Protein AF-A0A2G6J3K4-F1 (afdb_monomer_lite)

Foldseek 3Di:
DDDDDDDDDDDDDDDDDDDDDDDDDDPPPPCPPADADDQLQFDPDPVPRDDDDDDLLFKAKEFEDDFWKWWFDAAAPDDLVRQLQFTKIWTFAGRIGIGTPDFDKYFYADRTAWIFGDDVRWIKGFDDGGWIWGWDADPFGIKIWTKTWIDTDPFTKIKIKIKDKGADSVPRDNYDYQPDQADPGIDIWMKMWMWGDDDPPTDIIMTTIPDFDFFPKWKWKAFPLGKIKIWGKGFGRDPVSCVVRNHLGRIFGQWMWTDDPNDIDIDRDRSQWGWHAHNVRQKIWIKGADVVADVQFRIKIWICDRPPPPAATKIFGAGPVGDGPDMGGMDMDMD

pLDDT: mean 81.8, std 19.57, range [26.28, 98.62]

Structure (mmCIF, N/CA/C/O backbone):
data_AF-A0A2G6J3K4-F1
#
_entry.id   AF-A0A2G6J3K4-F1
#
loop_
_atom_site.group_PDB
_atom_site.id
_atom_site.type_symbol
_atom_site.label_atom_id
_atom_site.label_alt_id
_atom_site.label_comp_id
_atom_site.label_asym_id
_atom_site.label_entity_id
_atom_site.label_seq_id
_atom_site.pdbx_PDB_ins_code
_atom_site.Cartn_x
_atom_site.Cartn_y
_atom_site.Cartn_z
_atom_site.occupancy
_atom_site.B_iso_or_equiv
_atom_site.auth_seq_id
_atom_site.auth_comp_id
_atom_site.auth_asym_id
_atom_site.auth_atom_id
_atom_site.pdbx_PDB_model_num
ATOM 1 N N . MET A 1 1 ? -57.689 29.516 11.265 1.00 39.12 1 MET A N 1
ATOM 2 C CA . MET A 1 1 ? -56.420 30.002 10.674 1.00 39.12 1 MET A CA 1
ATOM 3 C C . MET A 1 1 ? -55.619 28.756 10.302 1.00 39.12 1 MET A C 1
ATOM 5 O O . MET A 1 1 ? -55.235 28.056 11.220 1.00 39.12 1 MET A O 1
ATOM 9 N N . LYS A 1 2 ? -55.629 28.247 9.054 1.00 34.38 2 LYS A N 1
ATOM 10 C CA . LYS A 1 2 ? -54.915 28.751 7.847 1.00 34.38 2 LYS A CA 1
ATOM 11 C C . LYS A 1 2 ? -53.474 29.113 8.232 1.00 34.38 2 LYS A C 1
ATOM 13 O O . LYS A 1 2 ? -53.322 30.078 8.965 1.00 34.38 2 LYS A O 1
ATOM 18 N N . MET A 1 3 ? -52.432 28.345 7.918 1.00 29.77 3 MET A N 1
ATOM 19 C CA . MET A 1 3 ? -51.751 28.071 6.630 1.00 29.77 3 MET A CA 1
ATOM 20 C C . MET A 1 3 ? -50.509 27.204 7.005 1.00 29.77 3 MET A C 1
ATOM 22 O O . MET A 1 3 ? -50.071 27.318 8.141 1.00 29.77 3 MET A O 1
ATOM 26 N N . LEU A 1 4 ? -49.831 26.370 6.213 1.00 31.38 4 LEU A N 1
ATOM 27 C CA . LEU A 1 4 ? -49.772 26.104 4.780 1.00 31.38 4 LEU A CA 1
ATOM 28 C C . LEU A 1 4 ? -49.086 24.725 4.610 1.00 31.38 4 LEU A C 1
ATOM 30 O O . LEU A 1 4 ? -48.049 24.472 5.221 1.00 31.38 4 LEU A O 1
ATOM 34 N N . GLU A 1 5 ? -49.647 23.867 3.762 1.00 38.31 5 GLU A N 1
ATOM 35 C CA . GLU A 1 5 ? -48.961 22.745 3.112 1.00 38.31 5 GLU A CA 1
ATOM 36 C C . GLU A 1 5 ? -47.989 23.252 2.023 1.00 38.31 5 GLU A C 1
ATOM 38 O O . GLU A 1 5 ? -48.024 24.424 1.639 1.00 38.31 5 GLU A O 1
ATOM 43 N N . THR A 1 6 ? -47.265 22.307 1.405 1.00 33.72 6 THR A N 1
ATOM 44 C CA . THR A 1 6 ? -46.716 22.325 0.025 1.00 33.72 6 THR A CA 1
ATOM 45 C C . THR A 1 6 ? -45.220 22.625 -0.125 1.00 33.72 6 THR A C 1
ATOM 47 O O . THR A 1 6 ? -44.842 23.775 -0.304 1.00 33.72 6 THR A O 1
ATOM 50 N N . ARG A 1 7 ? -44.384 21.571 -0.206 1.00 32.44 7 ARG A N 1
ATOM 51 C CA . ARG A 1 7 ? -43.225 21.479 -1.132 1.00 32.44 7 ARG A CA 1
ATOM 52 C C . ARG A 1 7 ? -42.926 20.013 -1.503 1.00 32.44 7 ARG A C 1
ATOM 54 O O . ARG A 1 7 ? -42.053 19.367 -0.935 1.00 32.44 7 ARG A O 1
ATOM 61 N N . ARG A 1 8 ? -43.674 19.502 -2.484 1.00 33.75 8 ARG A N 1
ATOM 62 C CA . ARG A 1 8 ? -43.286 18.444 -3.436 1.00 33.75 8 ARG A CA 1
ATOM 63 C C . ARG A 1 8 ? -43.567 19.008 -4.841 1.00 33.75 8 ARG A C 1
ATOM 65 O O . ARG A 1 8 ? -44.533 19.751 -4.980 1.00 33.75 8 ARG A O 1
ATOM 72 N N . LEU A 1 9 ? -42.777 18.582 -5.832 1.00 29.83 9 LEU A N 1
ATOM 73 C CA . LEU A 1 9 ? -42.799 18.893 -7.280 1.00 29.83 9 LEU A CA 1
ATOM 74 C C . LEU A 1 9 ? -41.964 20.084 -7.791 1.00 29.83 9 LEU A C 1
ATOM 76 O O . LEU A 1 9 ? -41.870 21.118 -7.141 1.00 29.83 9 LEU A O 1
ATOM 80 N N . LEU A 1 10 ? -41.468 19.879 -9.028 1.00 28.19 10 LEU A N 1
ATOM 81 C CA . LEU A 1 10 ? -40.497 20.607 -9.874 1.00 28.19 10 LEU A CA 1
ATOM 82 C C . LEU A 1 10 ? -39.066 20.063 -9.680 1.00 28.19 10 LEU A C 1
ATOM 84 O O . LEU A 1 10 ? -38.463 20.285 -8.644 1.00 28.19 10 LEU A O 1
ATOM 88 N N . LEU A 1 11 ? -38.473 19.284 -10.592 1.00 26.28 11 LEU A N 1
ATOM 89 C CA . LEU A 1 11 ? -38.425 19.478 -12.041 1.00 26.28 11 LEU A CA 1
ATOM 90 C C . LEU A 1 11 ? -38.185 18.134 -12.766 1.00 26.28 11 LEU A C 1
ATOM 92 O O . LEU A 1 11 ? -37.180 17.463 -12.549 1.00 26.28 11 LEU A O 1
ATOM 96 N N . SER A 1 12 ? -39.091 17.767 -13.666 1.00 29.08 12 SER A N 1
ATOM 97 C CA . SER A 1 12 ? -38.837 16.830 -14.762 1.00 29.08 12 SER A CA 1
ATOM 98 C C . SER A 1 12 ? -39.360 17.506 -16.019 1.00 29.08 12 SER A C 1
ATOM 100 O O . SER A 1 12 ? -40.574 17.577 -16.170 1.00 29.08 12 SER A O 1
ATOM 102 N N . LEU A 1 13 ? -38.482 18.047 -16.871 1.00 28.09 13 LEU A N 1
ATOM 103 C CA . LEU A 1 13 ? -38.708 18.170 -18.317 1.00 28.09 13 LEU A CA 1
ATOM 104 C C . LEU A 1 13 ? -37.463 18.721 -19.037 1.00 28.09 13 LEU A C 1
ATOM 106 O O . LEU A 1 13 ? -36.806 19.621 -18.528 1.00 28.09 13 LEU A O 1
ATOM 110 N N . LEU A 1 14 ? -37.253 18.215 -20.256 1.00 28.25 14 LEU A N 1
ATOM 111 C CA . LEU A 1 14 ? -36.234 18.533 -21.270 1.00 28.25 14 LEU A CA 1
ATOM 112 C C . LEU A 1 14 ? -34.854 17.870 -21.136 1.00 28.25 14 LEU A C 1
ATOM 114 O O . LEU A 1 14 ? -33.862 18.525 -20.846 1.00 28.25 14 LEU A O 1
ATOM 118 N N . VAL A 1 15 ? -34.777 16.599 -21.546 1.00 29.86 15 VAL A N 1
ATOM 119 C CA . VAL A 1 15 ? -33.677 16.130 -22.409 1.00 29.86 15 VAL A CA 1
ATOM 120 C C . VAL A 1 15 ? -34.284 15.240 -23.497 1.00 29.86 15 VAL A C 1
ATOM 122 O O . VAL A 1 15 ? -34.592 14.075 -23.268 1.00 29.86 15 VAL A O 1
ATOM 125 N N . ALA A 1 16 ? -34.510 15.817 -24.675 1.00 32.38 16 ALA A N 1
ATOM 126 C CA . ALA A 1 16 ? -34.801 15.095 -25.906 1.00 32.38 16 ALA A CA 1
ATOM 127 C C . ALA A 1 16 ? -34.205 15.889 -27.080 1.00 32.38 16 ALA A C 1
ATOM 129 O O . ALA A 1 16 ? -34.505 17.072 -27.217 1.00 32.38 16 ALA A O 1
ATOM 130 N N . LEU A 1 17 ? -33.409 15.190 -27.903 1.00 28.23 17 LEU A N 1
ATOM 131 C CA . LEU A 1 17 ? -32.681 15.631 -29.106 1.00 28.23 17 LEU A CA 1
ATOM 132 C C . LEU A 1 17 ? -31.520 16.605 -28.819 1.00 28.23 17 LEU A C 1
ATOM 134 O O . LEU A 1 17 ? -31.725 17.699 -28.322 1.00 28.23 17 LEU A O 1
ATOM 138 N N . THR A 1 18 ? -30.262 16.259 -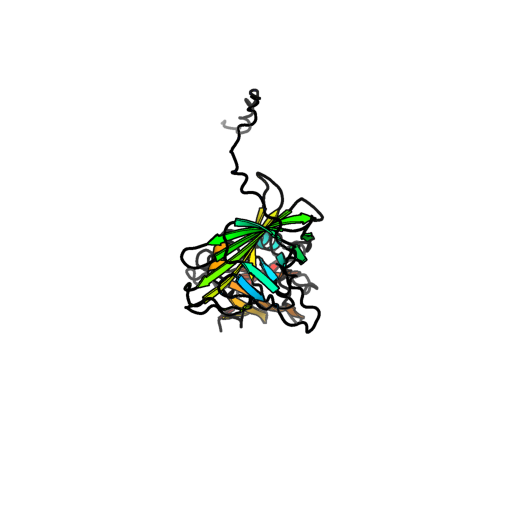29.092 1.00 30.62 18 THR A N 1
ATOM 139 C CA . THR A 1 18 ? -29.743 15.851 -30.407 1.00 30.62 18 THR A CA 1
ATOM 140 C C . THR A 1 18 ? -28.644 14.784 -30.320 1.00 30.62 18 THR A C 1
ATOM 142 O O . THR A 1 18 ? -27.560 15.035 -29.801 1.00 30.62 18 THR A O 1
ATOM 145 N N . LEU A 1 19 ? -28.904 13.620 -30.922 1.00 34.38 19 LEU A N 1
ATOM 146 C CA . LEU A 1 19 ? -27.874 12.740 -31.475 1.00 34.38 19 LEU A CA 1
ATOM 147 C C . LEU A 1 19 ? -27.333 13.413 -32.743 1.00 34.38 19 LEU A C 1
ATOM 149 O O . LEU A 1 19 ? -27.991 13.392 -33.782 1.00 34.38 19 LEU A O 1
ATOM 153 N N . VAL A 1 20 ? -26.159 14.032 -32.641 1.00 33.16 20 VAL A N 1
ATOM 154 C CA . VAL A 1 20 ? -25.307 14.343 -33.792 1.00 33.16 20 VAL A CA 1
ATOM 155 C C . VAL A 1 20 ? -24.083 13.455 -33.666 1.00 33.16 20 VAL A C 1
ATOM 157 O O . VAL A 1 20 ? -23.327 13.539 -32.702 1.00 33.16 20 VAL A O 1
ATOM 160 N N . ALA A 1 21 ? -23.952 12.562 -34.638 1.00 37.72 21 ALA A N 1
ATOM 161 C CA . ALA A 1 21 ? -22.726 11.857 -34.927 1.00 37.72 21 ALA A CA 1
ATOM 162 C C . ALA A 1 21 ? -21.645 12.872 -35.335 1.00 37.72 21 ALA A C 1
ATOM 164 O O . ALA A 1 21 ? -21.805 13.564 -36.336 1.00 37.72 21 ALA A O 1
ATOM 165 N N . CYS A 1 22 ? -20.560 12.919 -34.570 1.00 31.20 22 CYS A N 1
ATOM 166 C CA . CYS A 1 22 ? -19.225 13.285 -35.042 1.00 31.20 22 CYS A CA 1
ATOM 167 C C . CYS A 1 22 ? -18.384 12.041 -34.728 1.00 31.20 22 CYS A C 1
ATOM 169 O O . CYS A 1 22 ? -18.149 11.744 -33.561 1.00 31.20 22 CYS A O 1
ATOM 171 N N . SER A 1 23 ? -18.288 11.077 -35.644 1.00 31.66 23 SER A N 1
ATOM 172 C CA . SER A 1 23 ? -17.319 11.035 -36.746 1.00 31.66 23 SER A CA 1
ATOM 173 C C . SER A 1 23 ? -15.898 11.310 -36.271 1.00 31.66 23 SER A C 1
ATOM 175 O O . SER A 1 23 ? -15.571 12.414 -35.842 1.00 31.66 23 SER A O 1
ATOM 177 N N . ASP A 1 24 ? -15.106 10.253 -36.380 1.00 41.38 24 ASP A N 1
ATOM 178 C CA . ASP A 1 24 ? -13.658 10.197 -36.316 1.00 41.38 24 ASP A CA 1
ATOM 179 C C . ASP A 1 24 ? -12.986 11.450 -36.884 1.00 41.38 24 ASP A C 1
ATOM 181 O O . ASP A 1 24 ? -13.084 11.719 -38.077 1.00 41.38 24 ASP A O 1
ATOM 185 N N . ASP A 1 25 ? -12.243 12.159 -36.039 1.00 33.06 25 ASP A N 1
ATOM 186 C CA . ASP A 1 25 ? -11.178 13.048 -36.485 1.00 33.06 25 ASP A CA 1
ATOM 187 C C . ASP A 1 25 ? -9.931 12.790 -35.637 1.00 33.06 25 ASP A C 1
ATOM 189 O O . ASP A 1 25 ? -9.714 13.353 -34.565 1.00 33.06 25 ASP A O 1
ATOM 193 N N . ASN A 1 26 ? -9.144 11.836 -36.139 1.00 38.62 26 ASN A N 1
ATOM 194 C CA . ASN A 1 26 ? -7.692 11.902 -36.279 1.00 38.62 26 ASN A CA 1
ATOM 195 C C . ASN A 1 26 ? -6.970 12.899 -35.356 1.00 38.62 26 ASN A C 1
ATOM 197 O O . ASN A 1 26 ? -6.458 13.929 -35.798 1.00 38.62 26 ASN A O 1
ATOM 201 N N . ALA A 1 27 ? -6.763 12.503 -34.102 1.00 35.03 27 ALA A N 1
ATOM 202 C CA . ALA A 1 27 ? -5.468 12.773 -33.502 1.00 35.03 27 ALA A CA 1
ATOM 203 C C . ALA A 1 27 ? -4.473 11.860 -34.225 1.00 35.03 27 ALA A C 1
ATOM 205 O O . ALA A 1 27 ? -4.460 10.649 -34.005 1.00 35.03 27 ALA A O 1
ATOM 206 N N . ALA A 1 28 ? -3.691 12.434 -35.139 1.00 33.81 28 ALA A N 1
ATOM 207 C CA . ALA A 1 28 ? -2.507 11.792 -35.682 1.00 33.81 28 ALA A CA 1
ATOM 208 C C . ALA A 1 28 ? -1.553 11.511 -34.513 1.00 33.81 28 ALA A C 1
ATOM 210 O O . ALA A 1 28 ? -0.702 12.324 -34.158 1.00 33.81 28 ALA A O 1
ATOM 211 N N . VAL A 1 29 ? -1.741 10.358 -33.875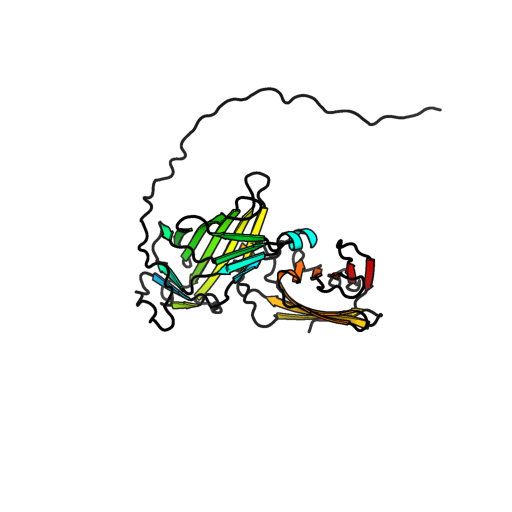 1.00 36.97 29 VAL A N 1
ATOM 212 C CA . VAL A 1 29 ? -0.709 9.722 -33.076 1.00 36.97 29 VAL A CA 1
ATOM 213 C C . VAL A 1 29 ? 0.401 9.459 -34.075 1.00 36.97 29 VAL A C 1
ATOM 215 O O . VAL A 1 29 ? 0.226 8.683 -35.013 1.00 36.97 29 VAL A O 1
ATOM 218 N N . HIS A 1 30 ? 1.504 10.189 -33.937 1.00 34.12 30 HIS A N 1
ATOM 219 C CA . HIS A 1 30 ? 2.730 9.835 -34.623 1.00 34.12 30 HIS A CA 1
ATOM 220 C C . HIS A 1 30 ? 2.976 8.356 -34.336 1.00 34.12 30 HIS A C 1
ATOM 222 O O . HIS A 1 30 ? 3.192 7.978 -33.186 1.00 34.12 30 HIS A O 1
ATOM 228 N N . ASP A 1 31 ? 2.872 7.537 -35.382 1.00 41.78 31 ASP A N 1
ATOM 229 C CA . ASP A 1 31 ? 3.212 6.121 -35.381 1.00 41.78 31 ASP A CA 1
ATOM 230 C C . ASP A 1 31 ? 4.735 6.028 -35.222 1.00 41.78 31 ASP A C 1
ATOM 232 O O . ASP A 1 31 ? 5.496 5.803 -36.164 1.00 41.78 31 ASP A O 1
ATOM 236 N N . ALA A 1 32 ? 5.208 6.365 -34.022 1.00 48.28 32 ALA A N 1
ATOM 237 C CA . ALA A 1 32 ? 6.547 6.066 -33.577 1.00 48.28 32 ALA A CA 1
ATOM 238 C C . ALA A 1 32 ? 6.589 4.543 -33.507 1.00 48.28 32 ALA A C 1
ATOM 240 O O . ALA A 1 32 ? 6.097 3.952 -32.545 1.00 48.28 32 ALA A O 1
ATOM 241 N N . GLY A 1 33 ? 7.062 3.932 -34.598 1.00 47.22 33 GLY A N 1
ATOM 242 C CA . GLY A 1 33 ? 7.044 2.492 -34.796 1.00 47.22 33 GLY A CA 1
ATOM 243 C C . GLY A 1 33 ? 7.476 1.775 -33.526 1.00 47.22 33 GLY A C 1
ATOM 244 O O . GLY A 1 33 ? 8.589 1.972 -33.040 1.00 47.22 33 GLY A O 1
ATOM 245 N N . VAL A 1 34 ? 6.567 0.979 -32.966 1.00 55.97 34 VAL A N 1
ATOM 246 C CA . VAL A 1 34 ? 6.843 0.171 -31.781 1.00 55.97 34 VAL A CA 1
ATOM 247 C C . VAL A 1 34 ? 7.928 -0.823 -32.166 1.00 55.97 34 VAL A C 1
ATOM 249 O O . VAL A 1 34 ? 7.688 -1.752 -32.936 1.00 55.97 34 VAL A O 1
ATOM 252 N N . VAL A 1 35 ? 9.140 -0.611 -31.662 1.00 61.75 35 VAL A N 1
ATOM 253 C CA . VAL A 1 35 ? 10.233 -1.558 -31.857 1.00 61.75 35 VAL A CA 1
ATOM 254 C C . VAL A 1 35 ? 9.955 -2.749 -30.945 1.00 61.75 35 VAL A C 1
ATOM 256 O O . VAL A 1 35 ? 9.760 -2.581 -29.737 1.00 61.75 35 VAL A O 1
ATOM 259 N N . ASP A 1 36 ? 9.917 -3.956 -31.511 1.00 58.09 36 ASP A N 1
ATOM 260 C CA . ASP A 1 36 ? 9.909 -5.178 -30.708 1.00 58.09 36 ASP A CA 1
ATOM 261 C C . ASP A 1 36 ? 11.199 -5.197 -29.882 1.00 58.09 36 ASP A C 1
ATOM 263 O O . ASP A 1 36 ? 12.301 -5.376 -30.415 1.00 58.09 36 ASP A O 1
ATOM 267 N N . ALA A 1 37 ? 11.074 -4.971 -28.572 1.00 53.78 37 ALA A N 1
ATOM 268 C CA . ALA A 1 37 ? 12.206 -5.121 -27.677 1.00 53.78 37 ALA A CA 1
ATOM 269 C C . ALA A 1 37 ? 12.667 -6.574 -27.748 1.00 53.78 37 ALA A C 1
ATOM 271 O O . ALA A 1 37 ? 11.863 -7.512 -27.782 1.00 53.78 37 ALA A O 1
ATOM 272 N N . ARG A 1 38 ? 13.984 -6.780 -27.755 1.00 55.09 38 ARG A N 1
ATOM 273 C CA . ARG A 1 38 ? 14.537 -8.129 -27.635 1.00 55.09 38 ARG A CA 1
ATOM 274 C C . ARG A 1 38 ? 14.040 -8.722 -26.314 1.00 55.09 38 ARG A C 1
ATOM 276 O O . ARG A 1 38 ? 13.936 -8.017 -25.315 1.00 55.09 38 ARG A O 1
ATOM 283 N N . SER A 1 39 ? 13.790 -10.031 -26.275 1.00 53.41 39 SER A N 1
ATOM 284 C CA . SER A 1 39 ? 13.338 -10.765 -25.078 1.00 53.41 39 SER A CA 1
ATOM 285 C C . SER A 1 39 ? 14.311 -10.718 -23.880 1.00 53.41 39 SER A C 1
ATOM 287 O O . SER A 1 39 ? 14.156 -11.488 -22.939 1.00 53.41 39 SER A O 1
ATOM 289 N N . SER A 1 40 ? 15.347 -9.880 -23.940 1.00 53.94 40 SER A N 1
ATOM 290 C CA . SER A 1 40 ? 16.422 -9.709 -22.967 1.00 53.94 40 SER A CA 1
ATOM 291 C C . SER A 1 40 ? 16.115 -8.702 -21.858 1.00 53.94 40 SER A C 1
ATOM 293 O O . SER A 1 40 ? 16.874 -8.647 -20.900 1.00 53.94 40 SER A O 1
ATOM 295 N N . ASP A 1 41 ? 15.044 -7.910 -21.964 1.00 61.94 41 ASP A N 1
ATOM 296 C CA . ASP A 1 41 ? 14.791 -6.798 -21.029 1.00 61.94 41 ASP A CA 1
ATOM 297 C C . ASP A 1 41 ? 14.363 -7.248 -19.618 1.00 61.94 41 ASP A C 1
ATOM 299 O O . ASP A 1 41 ? 14.439 -6.466 -18.668 1.00 61.94 41 ASP A O 1
ATOM 303 N N . LEU A 1 42 ? 13.971 -8.518 -19.459 1.00 63.72 42 LEU A N 1
ATOM 304 C CA . LEU A 1 42 ? 13.814 -9.162 -18.158 1.00 63.72 42 LEU A CA 1
ATOM 305 C C . LEU A 1 42 ? 14.821 -10.291 -18.012 1.00 63.72 42 LEU A C 1
ATOM 307 O O . LEU A 1 42 ? 14.874 -11.217 -18.823 1.00 63.72 42 LEU A O 1
ATOM 311 N N . VAL A 1 43 ? 15.564 -10.249 -16.915 1.00 63.09 43 VAL A N 1
ATOM 312 C CA . VAL A 1 43 ? 16.444 -11.338 -16.518 1.00 63.09 43 VAL A CA 1
ATOM 313 C C . VAL A 1 43 ? 15.734 -12.049 -15.383 1.00 63.09 43 VAL A C 1
ATOM 315 O O . VAL A 1 43 ? 15.623 -11.509 -14.289 1.00 63.09 43 VAL A O 1
ATOM 318 N N . ALA A 1 44 ? 15.245 -13.257 -15.635 1.00 57.88 44 ALA A N 1
ATOM 319 C CA . ALA A 1 44 ? 15.071 -14.228 -14.567 1.00 57.88 44 ALA A CA 1
ATOM 320 C C . ALA A 1 44 ? 16.392 -15.004 -14.499 1.00 57.88 44 ALA A C 1
ATOM 322 O O . ALA A 1 44 ? 16.580 -15.910 -15.318 1.00 57.88 44 ALA A O 1
ATOM 323 N N . PRO A 1 45 ? 17.358 -14.642 -13.628 1.00 54.78 45 PRO A N 1
ATOM 324 C CA . PRO A 1 45 ? 18.502 -15.504 -13.443 1.00 54.78 45 PRO A CA 1
ATOM 325 C C . PRO A 1 45 ? 17.940 -16.836 -12.954 1.00 54.78 45 PRO A C 1
ATOM 327 O O . PRO A 1 45 ? 17.253 -16.896 -11.938 1.00 54.78 45 PRO A O 1
ATOM 330 N N . LYS A 1 46 ? 18.185 -17.909 -13.711 1.00 60.44 46 LYS A N 1
ATOM 331 C CA . LYS A 1 46 ? 18.079 -19.254 -13.141 1.00 60.44 46 LYS A CA 1
ATOM 332 C C . LYS A 1 46 ? 18.990 -19.266 -11.921 1.00 60.44 46 LYS A C 1
ATOM 334 O O . LYS A 1 46 ? 20.100 -18.759 -12.046 1.00 60.44 46 LYS A O 1
ATOM 339 N N . ASP A 1 47 ? 18.525 -19.784 -10.789 1.00 64.56 47 ASP A N 1
ATOM 340 C CA . ASP A 1 47 ? 19.232 -19.724 -9.504 1.00 64.56 47 ASP A CA 1
ATOM 341 C C . ASP A 1 47 ? 20.756 -19.897 -9.663 1.00 64.56 47 ASP A C 1
ATOM 343 O O . ASP A 1 47 ? 21.240 -20.949 -10.084 1.00 64.56 47 ASP A O 1
ATOM 347 N N . GLY A 1 48 ? 21.507 -18.823 -9.386 1.00 62.50 48 GLY A N 1
ATOM 348 C CA . GLY A 1 48 ? 22.973 -18.788 -9.472 1.00 62.50 48 GLY A CA 1
ATOM 349 C C . GLY A 1 48 ? 23.587 -18.401 -10.827 1.00 62.50 48 GLY A C 1
ATOM 350 O O . GLY A 1 48 ? 24.812 -18.336 -10.927 1.00 62.50 48 GLY A O 1
ATOM 351 N N . ALA A 1 49 ? 22.797 -18.120 -11.866 1.00 71.00 49 ALA A N 1
ATOM 352 C CA . ALA A 1 49 ? 23.315 -17.580 -13.121 1.00 71.00 49 ALA A CA 1
ATOM 353 C C . ALA A 1 49 ? 23.852 -16.150 -12.909 1.00 71.00 49 ALA A C 1
ATOM 355 O O . ALA A 1 49 ? 23.188 -15.346 -12.247 1.00 71.00 49 ALA A O 1
ATOM 356 N N . PRO A 1 50 ? 25.027 -15.806 -13.471 1.00 71.94 50 PRO A N 1
ATOM 357 C CA . PRO A 1 50 ? 25.533 -14.445 -13.405 1.00 71.94 50 PRO A CA 1
ATOM 358 C C . PRO A 1 50 ? 24.547 -13.491 -14.085 1.00 71.94 50 PRO A C 1
ATOM 360 O O . PRO A 1 50 ? 23.970 -13.808 -15.129 1.00 71.94 50 PRO A O 1
ATOM 363 N N . LEU A 1 51 ? 24.357 -12.321 -13.475 1.00 76.06 51 LEU A N 1
ATOM 364 C CA . LEU A 1 51 ? 23.625 -11.221 -14.095 1.00 76.06 51 LEU A CA 1
ATOM 365 C C . LEU A 1 51 ? 24.314 -10.856 -15.423 1.00 76.06 51 LEU A C 1
ATOM 367 O O . LEU A 1 51 ? 25.537 -10.999 -15.525 1.00 76.06 51 LEU A O 1
ATOM 371 N N . PRO A 1 52 ? 23.561 -10.431 -16.452 1.00 80.25 52 PRO A N 1
ATOM 372 C CA . PRO A 1 52 ? 24.170 -10.037 -17.713 1.00 80.25 52 PRO A CA 1
ATOM 373 C C . PRO A 1 52 ? 25.158 -8.895 -17.482 1.00 80.25 52 PRO A C 1
ATOM 375 O O . PRO A 1 52 ? 24.904 -8.001 -16.676 1.00 80.25 52 PRO A O 1
ATOM 378 N N . ASP A 1 53 ? 26.270 -8.924 -18.211 1.00 82.56 53 ASP A N 1
ATOM 379 C CA . ASP A 1 53 ? 27.180 -7.787 -18.281 1.00 82.56 53 ASP A CA 1
ATOM 380 C C . ASP A 1 53 ? 26.482 -6.658 -19.051 1.00 82.56 53 ASP A C 1
ATOM 382 O O . ASP A 1 53 ? 26.065 -6.842 -20.200 1.00 82.56 53 ASP A O 1
ATOM 386 N N . ILE A 1 54 ? 26.279 -5.517 -18.391 1.00 87.75 54 ILE A N 1
ATOM 387 C CA . ILE A 1 54 ? 25.557 -4.373 -18.949 1.00 87.75 54 ILE A CA 1
ATOM 388 C C . ILE A 1 54 ? 26.525 -3.210 -19.088 1.00 87.75 54 ILE A C 1
ATOM 390 O O . ILE A 1 54 ? 27.171 -2.821 -18.122 1.00 87.75 54 ILE A O 1
ATOM 394 N N . ASP A 1 55 ? 26.557 -2.605 -20.276 1.00 88.56 55 ASP A N 1
ATOM 395 C CA . ASP A 1 55 ? 27.226 -1.326 -20.499 1.00 88.56 55 ASP A CA 1
ATOM 396 C C . ASP A 1 55 ? 26.493 -0.223 -19.704 1.00 88.56 55 ASP A C 1
ATOM 398 O O . ASP A 1 55 ? 25.384 0.174 -20.094 1.00 88.56 55 ASP A O 1
ATOM 402 N N . PRO A 1 56 ? 27.083 0.301 -18.610 1.00 85.62 56 PRO A N 1
ATOM 403 C CA . PRO A 1 56 ? 26.431 1.291 -17.762 1.00 85.62 56 PRO A CA 1
ATOM 404 C C . PRO A 1 56 ? 26.230 2.631 -18.470 1.00 85.62 56 PRO A C 1
ATOM 406 O O . PRO A 1 56 ? 25.524 3.484 -17.942 1.00 85.62 56 PRO A O 1
ATOM 409 N N . ALA A 1 57 ? 26.823 2.859 -19.647 1.00 87.00 57 ALA A N 1
ATOM 410 C CA . ALA A 1 57 ? 26.512 4.029 -20.462 1.00 87.00 57 ALA A CA 1
ATOM 411 C C . ALA A 1 57 ? 25.168 3.884 -21.196 1.00 87.00 57 ALA A C 1
ATOM 413 O O . ALA A 1 57 ? 24.547 4.892 -21.530 1.00 87.00 57 ALA A O 1
ATOM 414 N N . LYS A 1 58 ? 24.706 2.648 -21.432 1.00 90.88 58 LYS A N 1
ATOM 415 C CA . LYS A 1 58 ? 23.531 2.343 -22.263 1.00 90.88 58 LYS A CA 1
ATOM 416 C C . LYS A 1 58 ? 22.331 1.847 -21.481 1.00 90.88 58 LYS A C 1
ATOM 418 O O . LYS A 1 58 ? 21.208 2.056 -21.92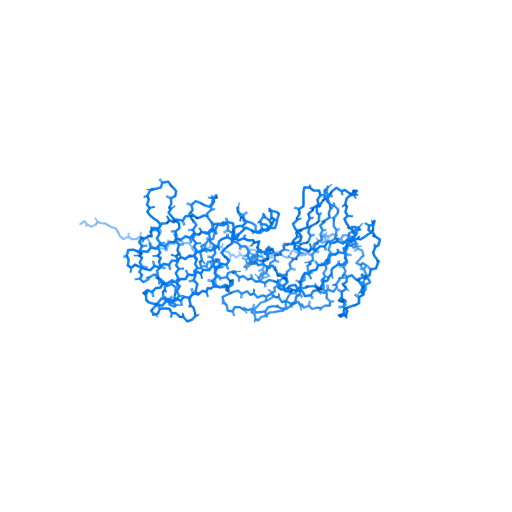4 1.00 90.88 58 LYS A O 1
ATOM 423 N N . ALA A 1 59 ? 22.534 1.185 -20.350 1.00 92.94 59 ALA A N 1
ATOM 424 C CA . ALA A 1 59 ? 21.436 0.664 -19.550 1.00 92.94 59 ALA A CA 1
ATOM 425 C C . ALA A 1 59 ? 21.804 0.583 -18.066 1.00 92.94 59 ALA A C 1
ATOM 427 O O . ALA A 1 59 ? 22.944 0.812 -17.664 1.00 92.94 59 ALA A O 1
ATOM 428 N N . MET A 1 60 ? 20.803 0.289 -17.246 1.00 91.88 60 MET A N 1
ATOM 429 C CA . MET A 1 60 ? 20.950 0.016 -15.823 1.00 91.88 60 MET A CA 1
ATOM 430 C C . MET A 1 60 ? 20.269 -1.302 -15.483 1.00 91.88 60 MET A C 1
ATOM 432 O O . MET A 1 60 ? 19.161 -1.565 -15.950 1.00 91.88 60 MET A O 1
ATOM 436 N N . LEU A 1 61 ? 20.915 -2.105 -14.645 1.00 92.56 61 LEU A N 1
ATOM 437 C CA . LEU A 1 61 ? 20.287 -3.265 -14.035 1.00 92.56 61 LEU A CA 1
ATOM 438 C C . LEU A 1 61 ? 19.594 -2.853 -12.735 1.00 92.56 61 LEU A C 1
ATOM 440 O O . LEU A 1 61 ? 20.242 -2.346 -11.823 1.00 92.56 61 LEU A O 1
ATOM 444 N N . VAL A 1 62 ? 18.294 -3.096 -12.626 1.00 91.19 62 VAL A N 1
ATOM 445 C CA . VAL A 1 62 ? 17.547 -2.912 -11.379 1.00 91.19 62 VAL A CA 1
ATOM 446 C C . VAL A 1 62 ? 17.174 -4.270 -10.822 1.00 91.19 62 VAL A C 1
ATOM 448 O O . VAL A 1 62 ? 16.315 -4.944 -11.378 1.00 91.19 62 VAL A O 1
ATOM 451 N N . THR A 1 63 ? 17.788 -4.663 -9.715 1.00 90.69 63 THR A N 1
ATOM 452 C CA . THR A 1 63 ? 17.409 -5.864 -8.972 1.00 90.69 63 THR A CA 1
ATOM 453 C C . THR A 1 63 ? 16.145 -5.590 -8.163 1.00 90.69 63 THR A C 1
ATOM 455 O O . THR A 1 63 ? 16.040 -4.585 -7.459 1.00 90.69 63 THR A O 1
ATOM 458 N N . ILE A 1 64 ? 15.187 -6.504 -8.243 1.00 89.56 64 ILE A N 1
ATOM 459 C CA . ILE A 1 64 ? 13.964 -6.499 -7.448 1.00 89.56 64 ILE A CA 1
ATOM 460 C C . ILE A 1 64 ? 14.114 -7.612 -6.404 1.00 89.56 64 ILE A C 1
ATOM 462 O O . ILE A 1 64 ? 14.275 -8.777 -6.775 1.00 89.56 64 ILE A O 1
ATOM 466 N N . PRO A 1 65 ? 14.093 -7.287 -5.102 1.00 87.69 65 PRO A N 1
ATOM 467 C CA . PRO A 1 65 ? 14.182 -8.292 -4.050 1.00 87.69 65 PRO A CA 1
ATOM 468 C C . PRO A 1 65 ? 13.094 -9.344 -4.156 1.00 87.69 65 PRO A C 1
ATOM 470 O O . PRO A 1 65 ? 11.956 -9.059 -4.532 1.00 87.69 65 PRO A O 1
ATOM 473 N N . SER A 1 66 ? 13.430 -10.562 -3.741 1.00 86.88 66 SER A N 1
ATOM 474 C CA . SER A 1 66 ? 12.425 -11.601 -3.563 1.00 86.88 66 SER A CA 1
ATOM 475 C C . SER A 1 66 ? 11.364 -11.130 -2.568 1.00 86.88 66 SER A C 1
ATOM 477 O O . SER A 1 66 ? 11.692 -10.775 -1.439 1.00 86.88 66 SER A O 1
ATOM 479 N N . GLY A 1 67 ? 10.097 -11.163 -2.980 1.00 87.75 67 GLY A N 1
ATOM 480 C CA . GLY A 1 67 ? 8.969 -10.718 -2.158 1.00 87.75 67 GLY A CA 1
ATOM 481 C C . GLY A 1 67 ? 8.699 -9.212 -2.197 1.00 87.75 67 GLY A C 1
ATOM 482 O O . GLY A 1 67 ? 7.765 -8.767 -1.531 1.00 87.75 67 GLY A O 1
ATOM 483 N N . ALA A 1 68 ? 9.453 -8.436 -2.983 1.00 89.50 68 ALA A N 1
ATOM 484 C CA . ALA A 1 68 ? 9.180 -7.015 -3.149 1.00 89.50 68 ALA A CA 1
ATOM 485 C C . ALA A 1 68 ? 7.770 -6.788 -3.714 1.00 89.50 68 ALA A C 1
ATOM 487 O O . ALA A 1 68 ? 7.316 -7.450 -4.654 1.00 89.50 68 ALA A O 1
ATOM 488 N N . ALA A 1 69 ? 7.083 -5.806 -3.144 1.00 92.06 69 ALA A N 1
ATOM 489 C CA . ALA A 1 69 ? 5.730 -5.450 -3.524 1.00 92.06 69 ALA A CA 1
ATOM 490 C C . ALA A 1 69 ? 5.515 -3.940 -3.407 1.00 92.06 69 ALA A C 1
ATOM 492 O O . ALA A 1 69 ? 6.252 -3.240 -2.706 1.00 92.06 69 ALA A O 1
ATOM 493 N N . LEU A 1 70 ? 4.480 -3.452 -4.088 1.00 90.88 70 LEU A N 1
ATOM 494 C CA . LEU A 1 70 ? 3.969 -2.099 -3.915 1.00 90.88 70 LEU A CA 1
ATOM 495 C C . LEU A 1 70 ? 2.662 -2.162 -3.125 1.00 90.88 70 LEU A C 1
ATOM 497 O O . LEU A 1 70 ? 1.767 -2.918 -3.480 1.00 90.88 70 LEU A O 1
ATOM 501 N N . CYS A 1 71 ? 2.538 -1.389 -2.060 1.00 88.44 71 CYS A N 1
ATOM 502 C CA . CYS A 1 71 ? 1.380 -1.355 -1.182 1.00 88.44 71 CYS A CA 1
ATOM 503 C C . CYS A 1 71 ? 0.596 -0.073 -1.419 1.00 88.44 71 CYS A C 1
ATOM 505 O O . CYS A 1 71 ? 1.188 0.969 -1.701 1.00 88.44 71 CYS A O 1
ATOM 507 N N . SER A 1 72 ? -0.727 -0.155 -1.293 1.00 87.62 72 SER A N 1
ATOM 508 C CA . SER A 1 72 ? -1.601 1.008 -1.398 1.00 87.62 72 SER A CA 1
ATOM 509 C C . SER A 1 72 ? -1.181 2.086 -0.406 1.00 87.62 72 SER A C 1
ATOM 511 O O . SER A 1 72 ? -0.954 1.790 0.772 1.00 87.62 72 SER A O 1
ATOM 513 N N . GLY A 1 73 ? -1.095 3.308 -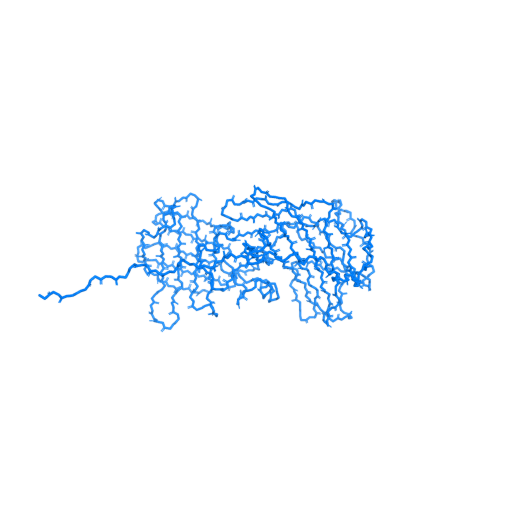0.915 1.00 78.88 73 GLY A N 1
ATOM 514 C CA . GLY A 1 73 ? -1.014 4.509 -0.106 1.00 78.88 73 GLY A CA 1
ATOM 515 C C . GLY A 1 73 ? -2.363 4.944 0.457 1.00 78.88 73 GLY A C 1
ATOM 516 O O . GLY A 1 73 ? -3.395 4.480 -0.038 1.00 78.88 73 GLY A O 1
ATOM 517 N N . PHE A 1 74 ? -2.347 5.842 1.441 1.00 80.56 74 PHE A N 1
ATOM 518 C CA . PHE A 1 74 ? -3.544 6.573 1.865 1.00 80.56 74 PHE A CA 1
ATOM 519 C C . PHE A 1 74 ? -3.684 7.856 1.042 1.00 80.56 74 PHE A C 1
ATOM 521 O O . PHE A 1 74 ? -2.693 8.489 0.696 1.00 80.56 74 PHE A O 1
ATOM 528 N N . ALA A 1 75 ? -4.902 8.290 0.742 1.00 78.94 75 ALA A N 1
ATOM 529 C CA . ALA A 1 75 ? -5.127 9.581 0.102 1.00 78.94 75 ALA A CA 1
ATOM 530 C C . ALA A 1 75 ? -5.850 10.539 1.050 1.00 78.94 75 ALA A C 1
ATOM 532 O O . ALA A 1 75 ? -6.813 10.172 1.726 1.00 78.94 75 ALA A O 1
ATOM 533 N N . GLU A 1 76 ? -5.412 11.798 1.058 1.00 78.75 76 GLU A N 1
ATOM 534 C CA . GLU A 1 76 ? -6.069 12.841 1.840 1.00 78.75 76 GLU A CA 1
ATOM 535 C C . GLU A 1 76 ? -7.551 12.976 1.440 1.00 78.75 76 GLU A C 1
ATOM 537 O O . GLU A 1 76 ? -7.911 12.932 0.260 1.00 78.75 76 GLU A O 1
ATOM 542 N N . GLY A 1 77 ? -8.417 13.170 2.436 1.00 82.06 77 GLY A N 1
ATOM 543 C CA . GLY A 1 77 ? -9.840 13.443 2.232 1.00 82.06 77 GLY A CA 1
ATOM 544 C C . GLY A 1 77 ? -10.722 12.203 2.096 1.00 82.06 77 GLY A C 1
ATOM 545 O O . GLY A 1 77 ? -11.941 12.358 2.015 1.00 82.06 77 GLY A O 1
ATOM 546 N N . ARG A 1 78 ? -10.144 10.996 2.115 1.00 86.94 78 ARG A N 1
ATOM 547 C CA . ARG A 1 78 ? -10.908 9.748 2.186 1.00 86.94 78 ARG A CA 1
ATOM 548 C C . ARG A 1 78 ? -11.290 9.389 3.615 1.00 86.94 78 ARG A C 1
ATOM 550 O O . ARG A 1 78 ? -10.587 9.712 4.572 1.00 86.94 78 ARG A O 1
ATOM 557 N N . THR A 1 79 ? -12.408 8.690 3.767 1.00 91.25 79 THR A N 1
ATOM 558 C CA . THR A 1 79 ? -12.780 8.062 5.038 1.00 91.25 79 THR A CA 1
ATOM 559 C C . THR A 1 79 ? -12.066 6.719 5.211 1.00 91.25 79 THR A C 1
ATOM 561 O O . THR A 1 79 ? -11.626 6.098 4.244 1.00 91.25 79 THR A O 1
ATOM 564 N N . TRP A 1 80 ? -12.012 6.193 6.439 1.00 92.19 80 TRP A N 1
ATOM 565 C CA . TRP A 1 80 ? -11.436 4.862 6.679 1.00 92.19 80 TRP A CA 1
ATOM 566 C C . TRP A 1 80 ? -12.178 3.739 5.943 1.00 92.19 80 TRP A C 1
ATOM 568 O O . TRP A 1 80 ? -11.573 2.720 5.626 1.00 92.19 80 TRP A O 1
ATOM 578 N N . GLN A 1 81 ? -13.477 3.897 5.658 1.00 94.19 81 GLN A N 1
ATOM 579 C CA . GLN A 1 81 ? -14.237 2.933 4.856 1.00 94.19 81 GLN A CA 1
ATOM 580 C C . GLN A 1 81 ? -13.764 2.925 3.404 1.00 94.19 81 GLN A C 1
ATOM 582 O O . GLN A 1 81 ? -13.653 1.859 2.804 1.00 94.19 81 GLN A O 1
ATOM 587 N N . GLU A 1 82 ? -13.511 4.108 2.846 1.00 92.31 82 GLU A N 1
ATOM 588 C CA . GLU A 1 82 ? -13.001 4.254 1.486 1.00 92.31 82 GLU A CA 1
ATOM 589 C C . GLU A 1 82 ? -11.586 3.680 1.393 1.00 92.31 82 GLU A C 1
ATOM 591 O O . GLU A 1 82 ? -11.315 2.889 0.496 1.00 92.31 82 GLU A O 1
ATOM 596 N N . GLU A 1 83 ? -10.717 3.970 2.365 1.00 90.88 83 GLU A N 1
ATOM 597 C CA . GLU A 1 83 ? -9.379 3.369 2.419 1.00 90.88 83 GLU A CA 1
ATOM 598 C C . GLU A 1 83 ? -9.422 1.846 2.593 1.00 90.88 83 GLU A C 1
ATOM 600 O O . GLU A 1 83 ? -8.720 1.112 1.897 1.00 90.88 83 GLU A O 1
ATOM 605 N N . LEU A 1 84 ? -10.308 1.331 3.450 1.00 93.19 84 LEU A N 1
ATOM 606 C CA . LEU A 1 84 ? -10.519 -0.110 3.590 1.00 93.19 84 LEU A CA 1
ATOM 607 C C . LEU A 1 84 ? -10.976 -0.755 2.276 1.00 93.19 84 LEU A C 1
ATOM 609 O O . LEU A 1 84 ? -10.549 -1.864 1.963 1.00 93.19 84 LEU A O 1
ATOM 613 N N . ALA A 1 85 ? -11.843 -0.093 1.512 1.00 92.69 85 ALA A N 1
ATOM 614 C CA . ALA A 1 85 ? -12.297 -0.606 0.225 1.00 92.69 85 ALA A CA 1
ATOM 615 C C . ALA A 1 85 ? -11.174 -0.626 -0.822 1.00 92.69 85 ALA A C 1
ATOM 617 O O . ALA A 1 85 ? -11.240 -1.425 -1.750 1.00 92.69 85 ALA A O 1
ATOM 618 N N . LEU A 1 86 ? -10.154 0.223 -0.665 1.00 90.94 86 LEU A N 1
ATOM 619 C CA . LEU A 1 86 ? -9.115 0.436 -1.668 1.00 90.94 86 LEU A CA 1
ATOM 620 C C . LEU A 1 86 ? -7.753 -0.175 -1.325 1.00 90.94 86 LEU A C 1
ATOM 622 O O . LEU A 1 86 ? -6.896 -0.264 -2.213 1.00 90.94 86 LEU A O 1
ATOM 626 N N . VAL A 1 87 ? -7.543 -0.619 -0.081 1.00 91.88 87 VAL A N 1
ATOM 627 C CA . VAL A 1 87 ? -6.267 -1.206 0.343 1.00 91.88 87 VAL A CA 1
ATOM 628 C C . VAL A 1 87 ? -5.877 -2.379 -0.565 1.00 91.88 87 VAL A C 1
ATOM 630 O O . VAL A 1 87 ? -6.698 -3.203 -0.972 1.00 91.88 87 VAL A O 1
ATOM 633 N N . GLY A 1 88 ? -4.606 -2.446 -0.941 1.00 92.94 88 GLY A N 1
ATOM 634 C CA . GLY A 1 88 ? -4.145 -3.439 -1.898 1.00 92.94 88 GLY A CA 1
ATOM 635 C C . GLY A 1 88 ? -2.638 -3.593 -1.958 1.00 92.94 88 GLY A C 1
ATOM 636 O O . GLY A 1 88 ? -1.876 -2.849 -1.336 1.00 92.94 88 GLY A O 1
ATOM 637 N N . GLN A 1 89 ? -2.214 -4.554 -2.772 1.00 94.25 89 GLN A N 1
ATOM 638 C CA . GLN A 1 89 ? -0.816 -4.881 -2.988 1.00 94.25 89 GLN A CA 1
ATOM 639 C C . GLN A 1 89 ? -0.560 -5.306 -4.440 1.00 94.25 89 GLN A C 1
ATOM 641 O O . GLN A 1 89 ? -1.285 -6.123 -4.996 1.00 94.25 89 GLN A O 1
ATOM 646 N N . VAL A 1 90 ? 0.507 -4.790 -5.044 1.00 95.31 90 VAL A N 1
ATOM 647 C CA . VAL A 1 90 ? 1.047 -5.204 -6.342 1.00 95.31 90 VAL A CA 1
ATOM 648 C C . VAL A 1 90 ? 2.293 -6.045 -6.086 1.00 95.31 90 VAL A C 1
ATOM 650 O O . VAL A 1 90 ? 3.314 -5.530 -5.639 1.00 95.31 90 VAL A O 1
ATOM 653 N N . GLN A 1 91 ? 2.222 -7.340 -6.371 1.00 95.44 91 GLN A N 1
ATOM 654 C CA . GLN A 1 91 ? 3.348 -8.264 -6.242 1.00 95.44 91 GLN A CA 1
ATOM 655 C C . GLN A 1 91 ? 4.261 -8.128 -7.465 1.00 95.44 91 GLN A C 1
ATOM 657 O O . GLN A 1 91 ? 3.809 -8.307 -8.601 1.00 95.44 91 GLN A O 1
ATOM 662 N N . LEU A 1 92 ? 5.545 -7.834 -7.252 1.00 93.38 92 LEU A N 1
ATOM 663 C CA . LEU A 1 92 ? 6.544 -7.811 -8.322 1.00 93.38 92 LEU A CA 1
ATOM 664 C C . LEU A 1 92 ? 7.100 -9.231 -8.524 1.00 93.38 92 LEU A C 1
ATOM 666 O O . LEU A 1 92 ? 7.342 -9.952 -7.561 1.00 93.38 92 LEU A O 1
ATOM 670 N N . ALA A 1 93 ? 7.256 -9.658 -9.777 1.00 87.44 93 ALA A N 1
ATOM 671 C CA . ALA A 1 93 ? 7.604 -11.035 -10.145 1.00 87.44 93 ALA A CA 1
ATOM 672 C C . ALA A 1 93 ? 8.943 -11.181 -10.877 1.00 87.44 93 ALA A C 1
ATOM 674 O O . ALA A 1 93 ? 9.522 -12.266 -10.852 1.00 87.44 93 ALA A O 1
ATOM 675 N N . ALA A 1 94 ? 9.446 -10.136 -11.541 1.00 78.75 94 ALA A N 1
ATOM 676 C CA . ALA A 1 94 ? 10.775 -10.215 -12.143 1.00 78.75 94 ALA A CA 1
ATOM 677 C C . ALA A 1 94 ? 11.837 -9.957 -11.070 1.00 78.75 94 ALA A C 1
ATOM 679 O O . ALA A 1 94 ? 11.706 -8.972 -10.355 1.00 78.75 94 ALA A O 1
ATOM 680 N N . PRO A 1 95 ? 12.900 -10.768 -10.977 1.00 83.31 95 PRO A N 1
ATOM 681 C CA . PRO A 1 95 ? 13.990 -10.534 -10.030 1.00 83.31 95 PRO A CA 1
ATOM 682 C C . PRO A 1 95 ? 14.941 -9.420 -10.491 1.00 83.31 95 PRO A C 1
ATOM 684 O O . PRO A 1 95 ? 15.696 -8.886 -9.682 1.00 83.31 95 PRO A O 1
ATOM 687 N N . ALA A 1 96 ? 14.917 -9.048 -11.776 1.00 88.00 96 ALA A N 1
ATOM 688 C CA . ALA A 1 96 ? 15.615 -7.870 -12.268 1.00 88.00 96 ALA A CA 1
ATOM 689 C C . ALA A 1 96 ? 14.979 -7.273 -13.535 1.00 88.00 96 ALA A C 1
ATOM 691 O O . ALA A 1 96 ? 14.398 -7.987 -14.357 1.00 88.00 96 ALA A O 1
ATOM 692 N N . LEU A 1 97 ? 15.151 -5.961 -13.706 1.00 91.44 97 LEU A N 1
ATOM 693 C CA . LEU A 1 97 ? 14.797 -5.189 -14.896 1.00 91.44 97 LEU A CA 1
ATOM 694 C C . LEU A 1 97 ? 16.067 -4.659 -15.560 1.00 91.44 97 LEU A C 1
ATOM 696 O O . LEU A 1 97 ? 16.937 -4.120 -14.875 1.00 91.44 97 LEU A O 1
ATOM 700 N N . ILE A 1 98 ? 16.148 -4.736 -16.887 1.00 92.88 98 ILE A N 1
ATOM 701 C CA . ILE A 1 98 ? 17.126 -3.958 -17.651 1.00 92.88 98 ILE A CA 1
ATOM 702 C C . ILE A 1 98 ? 16.438 -2.690 -18.146 1.00 92.88 98 ILE A C 1
ATOM 704 O O . ILE A 1 98 ? 15.465 -2.741 -18.898 1.00 92.88 98 ILE A O 1
ATOM 708 N N . LEU A 1 99 ? 16.948 -1.543 -17.710 1.00 93.62 99 LEU A N 1
ATOM 709 C CA . LEU A 1 99 ? 16.401 -0.228 -18.017 1.00 93.62 99 LEU A CA 1
ATOM 710 C C . LEU A 1 99 ? 17.320 0.496 -19.012 1.00 93.62 99 LEU A C 1
ATOM 712 O O . LEU A 1 99 ? 18.363 1.016 -18.599 1.00 93.62 99 LEU A O 1
ATOM 716 N N . PRO A 1 100 ? 16.996 0.495 -20.318 1.00 93.75 100 PRO A N 1
ATOM 717 C CA . PRO A 1 100 ? 17.806 1.167 -21.325 1.00 93.75 100 PRO A CA 1
ATOM 718 C C . PRO A 1 100 ? 17.691 2.685 -21.199 1.00 93.75 100 PRO A C 1
ATOM 720 O O . PRO A 1 100 ? 16.605 3.229 -21.042 1.00 93.75 100 PRO A O 1
ATOM 723 N N . ARG A 1 101 ? 18.819 3.378 -21.338 1.00 92.38 101 ARG A N 1
ATOM 724 C CA . ARG A 1 101 ? 18.913 4.843 -21.351 1.00 92.38 101 ARG A CA 1
ATOM 725 C C . ARG A 1 101 ? 18.677 5.384 -22.757 1.00 92.38 101 ARG A C 1
ATOM 727 O O . ARG A 1 101 ? 19.501 6.109 -23.312 1.00 92.38 101 ARG A O 1
ATOM 734 N N . GLU A 1 102 ? 17.548 4.991 -23.322 1.00 93.69 102 GLU A N 1
ATOM 735 C CA . GLU A 1 102 ? 17.069 5.395 -24.636 1.00 93.69 102 GLU A CA 1
ATOM 736 C C . GLU A 1 102 ? 15.589 5.750 -24.513 1.00 93.69 102 GLU A C 1
ATOM 738 O O . GLU A 1 102 ? 14.824 5.020 -23.882 1.00 93.69 102 GLU A O 1
ATOM 743 N N . GLU A 1 103 ? 15.199 6.894 -25.070 1.00 96.06 103 GLU A N 1
ATOM 744 C CA . GLU A 1 103 ? 13.807 7.336 -25.051 1.00 96.06 103 GLU A CA 1
ATOM 745 C C . GLU A 1 103 ? 12.975 6.555 -26.068 1.00 96.06 103 GLU A C 1
ATOM 747 O O . GLU A 1 103 ? 13.461 6.199 -27.141 1.00 96.06 103 GLU A O 1
ATOM 752 N N . GLY A 1 104 ? 11.703 6.323 -25.750 1.00 95.62 104 GLY A N 1
ATOM 753 C CA . GLY A 1 104 ? 10.760 5.714 -26.683 1.00 95.62 104 GLY A CA 1
ATOM 754 C C . GLY A 1 104 ? 9.862 4.655 -26.063 1.00 95.62 104 GLY A C 1
ATOM 755 O O . GLY A 1 104 ? 9.819 4.460 -24.847 1.00 95.62 104 GLY A O 1
ATOM 756 N N . VAL A 1 105 ? 9.120 3.971 -26.935 1.00 95.31 105 VAL A N 1
ATOM 757 C CA . VAL A 1 105 ? 8.101 2.987 -26.563 1.00 95.31 105 VAL A CA 1
ATOM 758 C C . VAL A 1 105 ? 8.521 1.594 -27.014 1.00 95.31 105 VAL A C 1
ATOM 760 O O . VAL A 1 105 ? 8.940 1.391 -28.151 1.00 95.31 105 VAL A O 1
ATOM 763 N N . ALA A 1 106 ? 8.370 0.619 -26.124 1.00 93.38 106 ALA A N 1
ATOM 764 C CA . ALA A 1 106 ? 8.759 -0.762 -26.352 1.00 93.38 106 ALA A CA 1
ATOM 765 C C . ALA A 1 106 ? 7.731 -1.738 -25.761 1.00 93.38 106 ALA A C 1
ATOM 767 O O . ALA A 1 106 ? 7.096 -1.454 -24.741 1.00 93.38 106 ALA A O 1
ATOM 768 N N . LYS A 1 107 ? 7.575 -2.918 -26.369 1.00 93.12 107 LYS A N 1
ATOM 769 C CA . LYS A 1 107 ? 6.866 -4.043 -25.737 1.00 93.12 107 LYS A CA 1
ATOM 770 C C . LYS A 1 107 ? 7.858 -4.869 -24.932 1.00 93.12 107 LYS A C 1
ATOM 772 O O . LYS A 1 107 ? 8.863 -5.313 -25.467 1.00 93.12 107 LYS A O 1
ATOM 777 N N . VAL A 1 108 ? 7.563 -5.084 -23.656 1.00 92.19 108 VAL A N 1
ATOM 778 C CA . VAL A 1 108 ? 8.418 -5.826 -22.719 1.00 92.19 108 VAL A CA 1
ATOM 779 C C . VAL A 1 108 ? 7.596 -6.907 -22.020 1.00 92.19 108 VAL A C 1
ATOM 781 O O . VAL A 1 108 ? 6.376 -6.760 -21.914 1.00 92.19 108 VAL A O 1
ATOM 784 N N . PRO A 1 109 ? 8.197 -7.998 -21.522 1.00 91.38 109 PRO A N 1
ATOM 785 C CA . PRO A 1 109 ? 7.432 -8.962 -20.745 1.00 91.38 109 PRO A CA 1
ATOM 786 C C . PRO A 1 109 ? 6.933 -8.352 -19.421 1.00 91.38 109 PRO A C 1
ATOM 788 O O . PRO A 1 109 ? 7.402 -7.304 -18.971 1.00 91.38 109 PRO A O 1
ATOM 791 N N . HIS A 1 110 ? 5.948 -8.993 -18.792 1.00 91.25 110 HIS A N 1
ATOM 792 C CA . HIS A 1 110 ? 5.431 -8.540 -17.500 1.00 91.25 110 HIS A CA 1
ATOM 793 C C . HIS A 1 110 ? 6.456 -8.775 -16.386 1.00 91.25 110 HIS A C 1
ATOM 795 O O . HIS A 1 110 ? 7.043 -9.849 -16.295 1.00 91.25 110 HIS A O 1
ATOM 801 N N . PHE A 1 111 ? 6.606 -7.794 -15.498 1.00 91.81 111 PHE A N 1
ATOM 802 C CA . PHE A 1 111 ? 7.373 -7.933 -14.256 1.00 91.81 111 PHE A CA 1
ATOM 803 C C . PHE A 1 111 ? 6.499 -7.838 -13.000 1.00 91.81 111 PHE A C 1
ATOM 805 O O . PHE A 1 111 ? 7.016 -7.886 -11.889 1.00 91.81 111 PHE A O 1
ATOM 812 N N . VAL A 1 112 ? 5.183 -7.717 -13.171 1.00 95.19 112 VAL A N 1
ATOM 813 C CA . VAL A 1 112 ? 4.177 -7.820 -12.108 1.00 95.19 112 VAL A CA 1
ATOM 814 C C . VAL A 1 112 ? 3.648 -9.252 -12.105 1.00 95.19 112 VAL A C 1
ATOM 816 O O . VAL A 1 112 ? 3.395 -9.812 -13.167 1.00 95.19 112 VAL A O 1
ATOM 819 N N . GLY A 1 113 ? 3.500 -9.855 -10.928 1.00 94.50 113 GLY A N 1
ATOM 820 C CA . GLY A 1 113 ? 2.938 -11.199 -10.775 1.00 94.50 113 GLY A CA 1
ATOM 821 C C . GLY A 1 113 ? 1.428 -11.173 -10.589 1.00 94.50 113 GLY A C 1
ATOM 822 O O . GLY A 1 113 ? 0.688 -11.846 -11.307 1.00 94.50 113 GLY A O 1
ATOM 823 N N . ALA A 1 114 ? 0.966 -10.382 -9.625 1.00 96.31 114 ALA A N 1
ATOM 824 C CA . ALA A 1 114 ? -0.445 -10.229 -9.307 1.00 96.31 114 ALA A CA 1
ATOM 825 C C . ALA A 1 114 ? -0.710 -8.879 -8.637 1.00 96.31 114 ALA A C 1
ATOM 827 O O . ALA A 1 114 ? 0.196 -8.262 -8.079 1.00 96.31 114 ALA A O 1
ATOM 828 N N . VAL A 1 115 ? -1.967 -8.456 -8.668 1.00 96.50 115 VAL A N 1
ATOM 829 C CA . VAL A 1 115 ? -2.485 -7.362 -7.848 1.00 96.50 115 VAL A CA 1
ATOM 830 C C . VAL A 1 115 ? -3.588 -7.927 -6.969 1.00 96.50 115 VAL A C 1
ATOM 832 O O . VAL A 1 115 ? -4.501 -8.575 -7.471 1.00 96.50 115 VAL A O 1
ATOM 835 N N . GLU A 1 116 ? -3.500 -7.702 -5.668 1.00 96.31 116 GLU A N 1
ATOM 836 C CA . GLU A 1 116 ? -4.535 -8.041 -4.696 1.00 96.31 116 GLU A CA 1
ATOM 837 C C . GLU A 1 116 ? -5.192 -6.753 -4.205 1.00 96.31 116 GLU A C 1
ATOM 839 O O . GLU A 1 116 ? -4.508 -5.777 -3.892 1.00 96.31 116 GLU A O 1
ATOM 844 N N . HIS A 1 117 ? -6.521 -6.733 -4.166 1.00 92.62 117 HIS A N 1
ATOM 845 C CA . HIS A 1 117 ? -7.300 -5.542 -3.838 1.00 92.62 117 HIS A CA 1
ATOM 846 C C . HIS A 1 117 ? -8.472 -5.885 -2.918 1.00 92.62 117 HIS A C 1
ATOM 848 O O . HIS A 1 117 ? -9.158 -6.891 -3.109 1.00 92.62 117 HIS A O 1
ATOM 854 N N . SER A 1 118 ? -8.678 -5.065 -1.894 1.00 90.62 118 SER A N 1
ATOM 855 C CA . SER A 1 118 ? -9.748 -5.217 -0.913 1.00 90.62 118 SER A CA 1
ATOM 856 C C . SER A 1 118 ? -11.158 -5.001 -1.479 1.00 90.62 118 SER A C 1
ATOM 858 O O . SER A 1 118 ? -11.312 -4.609 -2.635 1.00 90.62 118 SER A O 1
ATOM 860 N N . PRO A 1 119 ? -12.209 -5.284 -0.679 1.00 82.25 119 PRO A N 1
ATOM 861 C CA . PRO A 1 119 ? -12.186 -5.887 0.670 1.00 82.25 119 PRO A CA 1
ATOM 862 C C . PRO A 1 119 ? -12.021 -7.415 0.673 1.00 82.25 119 PRO A C 1
ATOM 864 O O . PRO A 1 119 ? -11.602 -7.996 1.669 1.00 82.25 119 PRO A O 1
ATOM 867 N N . GLU A 1 120 ? -12.300 -8.078 -0.447 1.00 88.19 120 GLU A N 1
ATOM 868 C CA . GLU A 1 120 ? -12.306 -9.548 -0.561 1.00 88.19 120 GLU A CA 1
ATOM 869 C C . GLU A 1 120 ? -10.952 -10.132 -0.994 1.00 88.19 120 GLU A C 1
ATOM 871 O O . GLU A 1 120 ? -10.854 -11.323 -1.283 1.00 88.19 120 GLU A O 1
ATOM 876 N N . ARG A 1 121 ? -9.907 -9.295 -1.070 1.00 91.88 121 ARG A N 1
ATOM 877 C CA . ARG A 1 121 ? -8.594 -9.638 -1.651 1.00 91.88 121 ARG A CA 1
ATOM 878 C C . ARG A 1 121 ? -8.733 -10.224 -3.052 1.00 91.88 121 ARG A C 1
ATOM 880 O O . ARG A 1 121 ? -8.154 -11.257 -3.390 1.00 91.88 121 ARG A O 1
ATOM 887 N N . GLN A 1 122 ? -9.522 -9.547 -3.878 1.00 93.62 122 GLN A N 1
ATOM 888 C CA . GLN A 1 122 ? -9.686 -9.900 -5.276 1.00 93.62 122 GLN A CA 1
ATOM 889 C C . GLN A 1 122 ? -8.329 -9.877 -5.965 1.00 93.62 122 GLN A C 1
ATOM 891 O O . GLN A 1 122 ? -7.565 -8.919 -5.833 1.00 93.62 122 GLN A O 1
ATOM 896 N N . ARG A 1 123 ? -8.037 -10.951 -6.696 1.00 96.00 123 ARG A N 1
ATOM 897 C CA . ARG A 1 123 ? -6.759 -11.138 -7.369 1.00 96.00 123 ARG A CA 1
ATOM 898 C C . ARG A 1 123 ? -6.894 -10.836 -8.852 1.00 96.00 123 ARG A C 1
ATOM 900 O O . ARG A 1 123 ? -7.686 -11.464 -9.553 1.00 96.00 123 ARG A O 1
ATOM 907 N N . PHE A 1 124 ? -6.068 -9.916 -9.321 1.00 96.31 124 PHE A N 1
ATOM 908 C CA . PHE A 1 124 ? -5.887 -9.583 -10.721 1.00 96.31 124 PHE A CA 1
ATOM 909 C C . PHE A 1 124 ? -4.520 -10.078 -11.187 1.00 96.31 124 PHE A C 1
ATOM 911 O O . PHE A 1 124 ? -3.532 -10.007 -10.454 1.00 96.31 124 PHE A O 1
ATOM 918 N N . THR A 1 125 ? -4.438 -10.558 -12.421 1.00 96.19 125 THR A N 1
ATOM 919 C CA . THR A 1 125 ? -3.181 -11.006 -13.034 1.00 96.19 125 THR A CA 1
ATOM 920 C C . THR A 1 125 ? -2.958 -10.275 -14.347 1.00 96.19 125 THR A C 1
ATOM 922 O O . THR A 1 125 ? -3.933 -10.061 -15.074 1.00 96.19 125 THR A O 1
ATOM 925 N N . PRO A 1 126 ? -1.714 -9.913 -14.705 1.00 95.56 126 PRO A N 1
ATOM 926 C CA . PRO A 1 126 ? -1.440 -9.350 -16.019 1.00 95.56 126 PRO A CA 1
ATOM 927 C C . PRO A 1 126 ? -1.968 -10.243 -17.140 1.00 95.56 126 PRO A C 1
ATOM 929 O O . PRO A 1 126 ? -1.905 -11.470 -17.071 1.00 95.56 126 PRO A O 1
ATOM 932 N N . SER A 1 127 ? -2.523 -9.605 -18.161 1.00 93.69 127 SER A N 1
ATOM 933 C CA . SER A 1 127 ? -3.116 -10.259 -19.322 1.00 93.69 127 SER A CA 1
ATOM 934 C C . SER A 1 127 ? -2.410 -9.816 -20.603 1.00 93.69 127 SER A C 1
ATOM 936 O O . SER A 1 127 ? -1.861 -8.717 -20.684 1.00 93.69 127 SER A O 1
ATOM 938 N N . GLY A 1 128 ? -2.439 -10.674 -21.624 1.00 90.06 128 GLY A N 1
ATOM 939 C CA . GLY A 1 128 ? -1.758 -10.428 -22.894 1.00 90.06 128 GLY A CA 1
ATOM 940 C C . GLY A 1 128 ? -0.318 -10.947 -22.923 1.00 90.06 128 GLY A C 1
ATOM 941 O O . GLY A 1 128 ? 0.059 -11.832 -22.161 1.00 90.06 128 GLY A O 1
ATOM 942 N N . LYS A 1 129 ? 0.470 -10.449 -23.885 1.00 86.69 129 LYS A N 1
ATOM 943 C CA . LYS A 1 129 ? 1.839 -10.927 -24.164 1.00 86.69 129 LYS A CA 1
ATOM 944 C C . LYS A 1 129 ? 2.940 -10.120 -23.459 1.00 86.69 129 LYS A C 1
ATOM 946 O O . LYS A 1 129 ? 4.113 -10.429 -23.647 1.00 86.69 129 LYS A O 1
ATOM 951 N N . GLY A 1 130 ? 2.594 -9.078 -22.706 1.00 89.75 130 GLY A N 1
ATOM 952 C CA . GLY A 1 130 ? 3.566 -8.174 -22.097 1.00 89.75 130 GLY A CA 1
ATOM 953 C C . GLY A 1 130 ? 2.984 -6.811 -21.728 1.00 89.75 130 GLY A C 1
ATOM 954 O O . GLY A 1 130 ? 1.805 -6.530 -21.952 1.00 89.75 130 GLY A O 1
ATOM 955 N N . ALA A 1 131 ? 3.831 -5.959 -21.162 1.00 92.25 131 ALA A N 1
ATOM 956 C CA . ALA A 1 131 ? 3.546 -4.559 -20.890 1.00 92.25 131 ALA A CA 1
ATOM 957 C C . ALA A 1 131 ? 4.056 -3.665 -22.030 1.00 92.25 131 ALA A C 1
ATOM 959 O O . ALA A 1 131 ? 4.963 -4.021 -22.786 1.00 92.25 131 ALA A O 1
ATOM 960 N N . GLN A 1 132 ? 3.484 -2.472 -22.139 1.00 95.56 132 GLN A N 1
ATOM 961 C CA . GLN A 1 132 ? 4.078 -1.382 -22.903 1.00 95.56 132 GLN A CA 1
ATOM 962 C C . GLN A 1 132 ? 4.948 -0.550 -21.968 1.00 95.56 132 GLN A C 1
ATOM 964 O O . GLN A 1 132 ? 4.428 -0.028 -20.987 1.00 95.56 132 GLN A O 1
ATOM 969 N N . ARG A 1 133 ? 6.241 -0.430 -22.266 1.00 96.31 133 ARG A N 1
ATOM 970 C CA . ARG A 1 133 ? 7.168 0.460 -21.565 1.00 96.31 133 ARG A CA 1
ATOM 971 C C . ARG A 1 133 ? 7.367 1.728 -22.382 1.00 96.31 133 ARG A C 1
ATOM 973 O O . ARG A 1 133 ? 7.730 1.638 -23.549 1.00 96.31 133 ARG A O 1
ATOM 980 N N . GLU A 1 134 ? 7.203 2.878 -21.755 1.00 96.88 134 GLU A N 1
ATOM 981 C CA . GLU A 1 134 ? 7.653 4.177 -22.248 1.00 96.88 134 GLU A CA 1
ATOM 982 C C . GLU A 1 134 ? 8.838 4.640 -21.397 1.00 96.88 134 GLU A C 1
ATOM 984 O O . GLU A 1 134 ? 8.767 4.598 -20.168 1.00 96.88 134 GLU A O 1
ATOM 989 N N . ALA A 1 135 ? 9.936 5.027 -22.039 1.00 96.69 135 ALA A N 1
ATOM 990 C CA . ALA A 1 135 ? 11.124 5.567 -21.393 1.00 96.69 135 ALA A CA 1
ATOM 991 C C . ALA A 1 135 ? 11.303 7.037 -21.783 1.00 96.69 135 ALA A C 1
ATOM 993 O O . ALA A 1 135 ? 11.262 7.379 -22.965 1.00 96.69 135 ALA A O 1
ATOM 994 N N . GLU A 1 136 ? 11.523 7.889 -20.787 1.00 96.19 136 GLU A N 1
ATOM 995 C CA . GLU A 1 136 ? 11.649 9.337 -20.948 1.00 96.19 136 GLU A CA 1
ATOM 996 C C . GLU A 1 136 ? 12.853 9.844 -20.151 1.00 96.19 136 GLU A C 1
ATOM 998 O O . GLU A 1 136 ? 13.029 9.500 -18.971 1.00 96.19 136 GLU A O 1
ATOM 1003 N N . LYS A 1 137 ? 13.673 10.695 -20.775 1.00 94.44 137 LYS A N 1
ATOM 1004 C CA . LYS A 1 137 ? 14.783 11.350 -20.091 1.00 94.44 137 LYS A CA 1
ATOM 1005 C C . LYS A 1 137 ? 14.277 12.588 -19.353 1.00 94.44 137 LYS A C 1
ATOM 1007 O O . LYS A 1 137 ? 13.845 13.572 -19.940 1.00 94.44 137 LYS A O 1
ATOM 1012 N N . GLN A 1 138 ? 14.408 12.566 -18.036 1.00 91.81 138 GLN A N 1
ATOM 1013 C CA . GLN A 1 138 ? 14.105 13.685 -17.152 1.00 91.81 138 GLN A CA 1
ATOM 1014 C C . GLN A 1 138 ? 15.347 14.556 -16.927 1.00 91.81 138 GLN A C 1
ATOM 1016 O O . GLN A 1 138 ? 16.486 14.112 -17.087 1.00 91.81 138 GLN A O 1
ATOM 1021 N N . ARG A 1 139 ? 15.146 15.798 -16.461 1.00 89.06 139 ARG A N 1
ATOM 1022 C CA . ARG A 1 139 ? 16.250 16.724 -16.129 1.00 89.06 139 ARG A CA 1
ATOM 1023 C C . ARG A 1 139 ? 17.293 16.100 -15.192 1.00 89.06 139 ARG A C 1
ATOM 1025 O O . ARG A 1 139 ? 18.478 16.373 -15.347 1.00 89.06 139 ARG A O 1
ATOM 1032 N N . PHE A 1 140 ? 16.840 15.288 -14.239 1.00 87.56 140 PHE A N 1
ATOM 1033 C CA . PHE A 1 140 ? 17.678 14.648 -13.221 1.00 87.56 140 PHE A CA 1
ATOM 1034 C C . PHE A 1 140 ? 17.630 13.117 -13.287 1.00 87.56 140 PHE A C 1
ATOM 1036 O O . PHE A 1 140 ? 17.895 12.462 -12.284 1.00 87.56 140 PHE A O 1
ATOM 1043 N N . GLY A 1 141 ? 17.266 12.539 -14.436 1.00 92.06 141 GLY A N 1
ATOM 1044 C CA . GLY A 1 141 ? 17.403 11.105 -14.665 1.00 92.06 141 GLY A CA 1
ATOM 1045 C C . GLY A 1 141 ? 16.436 10.511 -15.658 1.00 92.06 141 GLY A C 1
ATOM 1046 O O . GLY A 1 141 ? 16.311 11.025 -16.763 1.00 92.06 141 GLY A O 1
ATOM 1047 N N . TRP A 1 142 ? 15.829 9.385 -15.310 1.00 93.69 142 TRP A N 1
ATOM 1048 C CA . TRP A 1 142 ? 15.028 8.590 -16.234 1.00 93.69 142 TRP A CA 1
ATOM 1049 C C . TRP A 1 142 ? 13.714 8.177 -15.594 1.00 93.69 142 TRP A C 1
ATOM 1051 O O . TRP A 1 142 ? 13.678 7.794 -14.424 1.00 93.69 142 TRP A O 1
ATOM 1061 N N . ARG A 1 143 ? 12.644 8.215 -16.386 1.00 94.31 143 ARG A N 1
ATOM 1062 C CA . ARG A 1 143 ? 11.330 7.699 -16.010 1.00 94.31 143 ARG A CA 1
ATOM 1063 C C . ARG A 1 143 ? 10.950 6.564 -16.949 1.00 94.31 143 ARG A C 1
ATOM 1065 O O . ARG A 1 143 ? 11.030 6.722 -18.163 1.00 94.31 143 ARG A O 1
ATOM 1072 N N . TYR A 1 144 ? 10.514 5.447 -16.379 1.00 95.69 144 TYR A N 1
ATOM 1073 C CA . TYR A 1 144 ? 10.037 4.278 -17.112 1.00 95.69 144 TYR A CA 1
ATOM 1074 C C . TYR A 1 144 ? 8.601 3.983 -16.697 1.00 95.69 144 TYR A C 1
ATOM 1076 O O . TYR A 1 144 ? 8.348 3.655 -15.539 1.00 95.69 144 TYR A O 1
ATOM 1084 N N . VAL A 1 145 ? 7.664 4.098 -17.632 1.00 96.44 145 VAL A N 1
ATOM 1085 C CA . VAL A 1 145 ? 6.235 3.880 -17.397 1.00 96.44 145 VAL A CA 1
ATOM 1086 C C . VAL A 1 145 ? 5.814 2.586 -18.070 1.00 96.44 145 VAL A C 1
ATOM 1088 O O . VAL A 1 145 ? 5.930 2.442 -19.282 1.00 96.44 145 VAL A O 1
ATOM 1091 N N . TYR A 1 146 ? 5.308 1.642 -17.288 1.00 96.69 146 TYR A N 1
ATOM 1092 C CA . TYR A 1 146 ? 4.855 0.340 -17.750 1.00 96.69 146 TYR A CA 1
ATOM 1093 C C . TYR A 1 146 ? 3.341 0.259 -17.656 1.00 96.69 146 TYR A C 1
ATOM 1095 O O . TYR A 1 146 ? 2.795 0.236 -16.559 1.00 96.69 146 TYR A O 1
ATOM 1103 N N . THR A 1 147 ? 2.668 0.163 -18.796 1.00 96.94 147 THR A N 1
ATOM 1104 C CA . THR A 1 147 ? 1.212 0.014 -18.865 1.00 96.94 147 THR A CA 1
ATOM 1105 C C . THR A 1 147 ? 0.852 -1.421 -19.226 1.00 96.94 147 THR A C 1
ATOM 1107 O O . THR A 1 147 ? 1.376 -1.976 -20.198 1.00 96.94 147 THR A O 1
ATOM 1110 N N . MET A 1 148 ? -0.051 -2.032 -18.462 1.00 96.56 148 MET A N 1
ATOM 1111 C CA . MET A 1 148 ? -0.549 -3.381 -18.727 1.00 96.56 148 MET A CA 1
ATOM 1112 C C . MET A 1 148 ? -2.030 -3.532 -18.377 1.00 96.56 148 MET A C 1
ATOM 1114 O O . MET A 1 148 ? -2.522 -2.944 -17.415 1.00 96.56 148 MET A O 1
ATOM 1118 N N . ALA A 1 149 ? -2.733 -4.354 -19.154 1.00 95.94 149 ALA A N 1
ATOM 1119 C CA . ALA A 1 149 ? -4.095 -4.771 -18.844 1.00 95.94 149 ALA A CA 1
ATOM 1120 C C . ALA A 1 149 ? -4.070 -5.941 -17.856 1.00 95.94 149 ALA A C 1
ATOM 1122 O O . ALA A 1 149 ? -3.240 -6.849 -17.979 1.00 95.94 149 ALA A O 1
ATOM 1123 N N . LEU A 1 150 ? -5.006 -5.959 -16.916 1.00 96.19 150 LEU A N 1
ATOM 1124 C CA . LEU A 1 150 ? -5.171 -7.039 -15.955 1.00 96.19 150 LEU A CA 1
ATOM 1125 C C . LEU A 1 150 ? -6.472 -7.806 -16.217 1.00 96.19 150 LEU A C 1
ATOM 1127 O O . LEU A 1 150 ? -7.513 -7.218 -16.511 1.00 96.19 150 LEU A O 1
ATOM 1131 N N . ALA A 1 151 ? -6.416 -9.125 -16.052 1.00 94.38 151 ALA A N 1
ATOM 1132 C CA . ALA A 1 151 ? -7.590 -9.978 -15.933 1.00 94.38 151 ALA A CA 1
ATOM 1133 C C . ALA A 1 151 ? -7.962 -10.115 -14.452 1.00 94.38 151 ALA A C 1
ATOM 1135 O O . ALA A 1 151 ? -7.087 -10.360 -13.621 1.00 94.38 151 ALA A O 1
ATOM 1136 N N . GLY A 1 152 ? -9.245 -9.974 -14.124 1.00 89.56 152 GLY A N 1
ATOM 1137 C CA . GLY A 1 152 ? -9.749 -10.067 -12.755 1.00 89.56 152 GLY A CA 1
ATOM 1138 C C . GLY A 1 152 ? -11.210 -10.513 -12.688 1.00 89.56 152 GLY A C 1
ATOM 1139 O O . GLY A 1 152 ? -11.857 -10.653 -13.727 1.00 89.56 152 GLY A O 1
ATOM 1140 N N . PRO A 1 153 ? -11.729 -10.760 -11.473 1.00 86.06 153 PRO A N 1
ATOM 1141 C CA . PRO A 1 153 ? -13.021 -11.416 -11.273 1.00 86.06 153 PRO A CA 1
ATOM 1142 C C . PRO A 1 153 ? -14.243 -10.535 -11.564 1.00 86.06 153 PRO A C 1
ATOM 1144 O O . PRO A 1 153 ? -15.291 -11.070 -11.914 1.00 86.06 153 PRO A O 1
ATOM 1147 N N . VAL A 1 154 ? -14.135 -9.210 -11.408 1.00 80.12 154 VAL A N 1
ATOM 1148 C CA . VAL A 1 154 ? -15.311 -8.315 -11.413 1.00 80.12 154 VAL A CA 1
ATOM 1149 C C . VAL A 1 154 ? -15.358 -7.401 -12.632 1.00 80.12 154 VAL A C 1
ATOM 1151 O O . VAL A 1 154 ? -16.424 -7.203 -13.211 1.00 80.12 154 VAL A O 1
ATOM 1154 N N . GLN A 1 155 ? -14.219 -6.845 -13.045 1.00 84.69 155 GLN A N 1
ATOM 1155 C CA . GLN A 1 155 ? -14.168 -5.866 -14.128 1.00 84.69 155 GLN A CA 1
ATOM 1156 C C . GLN A 1 155 ? -12.778 -5.785 -14.765 1.00 84.69 155 GLN A C 1
ATOM 1158 O O . GLN A 1 155 ? -11.793 -6.190 -14.137 1.00 84.69 155 GLN A O 1
ATOM 1163 N N . PRO A 1 156 ? -12.681 -5.242 -15.994 1.00 85.50 156 PRO A N 1
ATOM 1164 C CA . PRO A 1 156 ? -11.404 -4.855 -16.567 1.00 85.50 156 PRO A CA 1
ATOM 1165 C C . PRO A 1 156 ? -10.657 -3.906 -15.630 1.00 85.50 156 PRO A C 1
ATOM 1167 O O . PRO A 1 156 ? -11.247 -3.000 -15.032 1.00 85.50 156 PRO A O 1
ATOM 1170 N N . ALA A 1 157 ? -9.351 -4.117 -15.531 1.00 94.56 157 ALA A N 1
ATOM 1171 C CA . ALA A 1 157 ? -8.460 -3.255 -14.780 1.00 94.56 157 ALA A CA 1
ATOM 1172 C C . ALA A 1 157 ? -7.205 -2.965 -15.600 1.00 94.56 157 ALA A C 1
ATOM 1174 O O . ALA A 1 157 ? -6.753 -3.795 -16.396 1.00 94.56 157 ALA A O 1
ATOM 1175 N N . ALA A 1 158 ? -6.638 -1.784 -15.400 1.00 95.81 158 ALA A N 1
ATOM 1176 C CA . ALA A 1 158 ? -5.360 -1.398 -15.973 1.00 95.81 158 ALA A CA 1
ATOM 1177 C C . ALA A 1 158 ? -4.397 -1.033 -14.849 1.00 95.81 158 ALA A C 1
ATOM 1179 O O . ALA A 1 158 ? -4.792 -0.438 -13.846 1.00 95.81 158 ALA A O 1
ATOM 1180 N N . LEU A 1 159 ? -3.134 -1.401 -15.026 1.00 96.62 159 LEU A N 1
ATOM 1181 C CA . LEU A 1 159 ? -2.064 -1.066 -14.105 1.00 96.62 159 LEU A CA 1
ATOM 1182 C C . LEU A 1 159 ? -0.996 -0.277 -14.845 1.00 96.62 159 LEU A C 1
ATOM 1184 O O . LEU A 1 159 ? -0.469 -0.736 -15.864 1.00 96.62 159 LEU A O 1
ATOM 1188 N N . THR A 1 160 ? -0.650 0.869 -14.278 1.00 96.31 160 THR A N 1
ATOM 1189 C CA . THR A 1 160 ? 0.507 1.658 -14.682 1.00 96.31 160 THR A CA 1
ATOM 1190 C C . THR A 1 160 ? 1.539 1.582 -13.573 1.00 96.31 160 THR A C 1
ATOM 1192 O O . THR A 1 160 ? 1.275 2.046 -12.472 1.00 96.31 160 THR A O 1
ATOM 1195 N N . VAL A 1 161 ? 2.710 1.008 -13.836 1.00 94.81 161 VAL A N 1
ATOM 1196 C CA . VAL A 1 161 ? 3.837 1.007 -12.894 1.00 94.81 161 VAL A CA 1
ATOM 1197 C C . VAL A 1 161 ? 4.875 2.003 -13.383 1.00 94.81 161 VAL A C 1
ATOM 1199 O O . VAL A 1 161 ? 5.312 1.921 -14.527 1.00 94.81 161 VAL A O 1
ATOM 1202 N N . THR A 1 162 ? 5.283 2.931 -12.528 1.00 93.56 162 THR A N 1
ATOM 1203 C CA . THR A 1 162 ? 6.339 3.898 -12.830 1.00 93.56 162 THR A CA 1
ATOM 1204 C C . THR A 1 162 ? 7.584 3.539 -12.040 1.00 93.56 162 THR A C 1
ATOM 1206 O O . THR A 1 162 ? 7.518 3.392 -10.824 1.00 93.56 162 THR A O 1
ATOM 1209 N N . VAL A 1 163 ? 8.717 3.414 -12.728 1.00 92.19 163 VAL A N 1
ATOM 1210 C CA . VAL A 1 163 ? 10.044 3.323 -12.114 1.00 92.19 163 VAL A CA 1
ATOM 1211 C C . VAL A 1 163 ? 10.794 4.603 -12.447 1.00 92.19 163 VAL A C 1
ATOM 1213 O O . VAL A 1 163 ? 11.010 4.911 -13.621 1.00 92.19 163 VAL A O 1
ATOM 1216 N N . THR A 1 164 ? 11.193 5.345 -11.421 1.00 90.88 164 THR A N 1
ATOM 1217 C CA . THR A 1 164 ? 11.945 6.590 -11.576 1.00 90.88 164 THR A CA 1
ATOM 1218 C C . THR A 1 164 ? 13.350 6.391 -11.046 1.00 90.88 164 THR A C 1
ATOM 1220 O O . THR A 1 164 ? 13.550 5.890 -9.942 1.00 90.88 164 THR A O 1
ATOM 1223 N N . ILE A 1 165 ? 14.329 6.805 -11.841 1.00 89.56 165 ILE A N 1
ATOM 1224 C CA . ILE A 1 165 ? 15.727 6.883 -11.446 1.00 89.56 165 ILE A CA 1
ATOM 1225 C C . ILE A 1 165 ? 16.118 8.353 -11.435 1.00 89.56 165 ILE A C 1
ATOM 1227 O O . ILE A 1 165 ? 16.028 9.033 -12.458 1.00 89.56 165 ILE A O 1
ATOM 1231 N N . ARG A 1 166 ? 16.588 8.829 -10.287 1.00 87.88 166 ARG A N 1
ATOM 1232 C CA . ARG A 1 166 ? 17.159 10.161 -10.113 1.00 87.88 166 ARG A CA 1
ATOM 1233 C C . ARG A 1 166 ? 18.655 10.056 -9.863 1.00 87.88 166 ARG A C 1
ATOM 1235 O O . ARG A 1 166 ? 19.114 9.136 -9.200 1.00 87.88 166 ARG A O 1
ATOM 1242 N N . GLY A 1 167 ? 19.421 11.006 -10.369 1.00 83.50 167 GLY A N 1
ATOM 1243 C CA . GLY A 1 167 ? 20.844 11.126 -10.080 1.00 83.50 167 GLY A CA 1
ATOM 1244 C C . GLY A 1 167 ? 21.552 12.015 -11.085 1.00 83.50 167 GLY A C 1
ATOM 1245 O O . GLY A 1 167 ? 20.991 12.344 -12.133 1.00 83.50 167 GLY A O 1
ATOM 1246 N N . GLU A 1 168 ? 22.784 12.396 -10.772 1.00 79.19 168 GLU A N 1
ATOM 1247 C CA . GLU A 1 168 ? 23.637 13.112 -11.718 1.00 79.19 168 GLU A CA 1
ATOM 1248 C C . GLU A 1 168 ? 24.048 12.182 -12.881 1.00 79.19 168 GLU A C 1
ATOM 1250 O O . GLU A 1 168 ? 24.366 11.012 -12.660 1.00 79.19 168 GLU A O 1
ATOM 1255 N N . PRO A 1 169 ? 24.079 12.655 -14.143 1.00 69.31 169 PRO A N 1
ATOM 1256 C CA . PRO A 1 169 ? 24.362 11.798 -15.298 1.00 69.31 169 PRO A CA 1
ATOM 1257 C C . PRO A 1 169 ? 25.677 11.013 -15.228 1.00 69.31 169 PRO A C 1
ATOM 1259 O O . PRO A 1 169 ? 25.796 9.941 -15.821 1.00 69.31 169 PRO A O 1
ATOM 1262 N N . THR A 1 170 ? 26.668 11.549 -14.518 1.00 70.75 170 THR A N 1
ATOM 1263 C CA . THR A 1 170 ? 27.998 10.955 -14.347 1.00 70.75 170 THR A CA 1
ATOM 1264 C C . THR A 1 170 ? 28.064 9.902 -13.239 1.00 70.75 170 THR A C 1
ATOM 1266 O O . THR A 1 170 ? 29.083 9.222 -13.140 1.00 70.75 170 THR A O 1
ATOM 1269 N N . SER A 1 171 ? 27.018 9.749 -12.419 1.00 69.69 171 SER A N 1
ATOM 1270 C CA . SER A 1 171 ? 27.022 8.898 -11.222 1.00 69.69 171 SER A CA 1
ATOM 1271 C C . SER A 1 171 ? 26.091 7.689 -11.301 1.00 69.69 171 SER A C 1
ATOM 1273 O O . SER A 1 171 ? 25.962 6.963 -10.315 1.00 69.69 171 SER A O 1
ATOM 1275 N N . TYR A 1 172 ? 25.440 7.429 -12.442 1.00 81.19 172 TYR A N 1
ATOM 1276 C CA . TYR A 1 172 ? 24.523 6.296 -12.512 1.00 81.19 172 TYR A CA 1
ATOM 1277 C C . TYR A 1 172 ? 25.258 4.957 -12.348 1.00 81.19 172 TYR A C 1
ATOM 1279 O O . TYR A 1 172 ? 26.100 4.619 -13.189 1.00 81.19 172 TYR A O 1
ATOM 1287 N N . PRO A 1 173 ? 24.906 4.152 -11.332 1.00 82.75 173 PRO A N 1
ATOM 1288 C CA . PRO A 1 173 ? 25.513 2.848 -11.140 1.00 82.75 173 PRO A CA 1
ATOM 1289 C C . PRO A 1 173 ? 25.122 1.897 -12.279 1.00 82.75 173 PRO A C 1
ATOM 1291 O O . PRO A 1 173 ? 24.062 2.029 -12.896 1.00 82.75 173 PRO A O 1
ATOM 1294 N N . ALA A 1 174 ? 25.977 0.907 -12.546 1.00 85.94 174 ALA A N 1
ATOM 1295 C CA . ALA A 1 174 ? 25.666 -0.173 -13.486 1.00 85.94 174 ALA A CA 1
ATOM 1296 C C . ALA A 1 174 ? 24.485 -1.028 -12.997 1.00 85.94 174 ALA A C 1
ATOM 1298 O O . ALA A 1 174 ? 23.664 -1.487 -13.791 1.00 85.94 174 ALA A O 1
ATOM 1299 N N . SER A 1 175 ? 24.387 -1.201 -11.678 1.00 88.25 175 SER A N 1
ATOM 1300 C CA . SER A 1 175 ? 23.342 -1.970 -11.016 1.00 88.25 175 SER A CA 1
ATOM 1301 C C . SER A 1 175 ? 22.860 -1.280 -9.747 1.00 88.25 175 SER A C 1
ATOM 1303 O O . SER A 1 175 ? 23.677 -0.782 -8.972 1.00 88.25 175 SER A O 1
ATOM 1305 N N . VAL A 1 176 ? 21.560 -1.337 -9.487 1.00 88.06 176 VAL A N 1
ATOM 1306 C CA . VAL A 1 176 ? 20.957 -0.894 -8.228 1.00 88.06 176 VAL A CA 1
ATOM 1307 C C . VAL A 1 176 ? 19.859 -1.855 -7.794 1.00 88.06 176 VAL A C 1
ATOM 1309 O O . VAL A 1 176 ? 19.326 -2.596 -8.613 1.00 88.06 176 VAL A O 1
ATOM 1312 N N . SER A 1 177 ? 19.515 -1.860 -6.511 1.00 87.06 177 SER A N 1
ATOM 1313 C CA . SER A 1 177 ? 18.372 -2.610 -6.007 1.00 87.06 177 SER A CA 1
ATOM 1314 C C . SER A 1 177 ? 17.208 -1.675 -5.697 1.00 87.06 177 SER A C 1
ATOM 1316 O O . SER A 1 177 ? 17.412 -0.577 -5.186 1.00 87.06 177 SER A O 1
ATOM 1318 N N . LEU A 1 178 ? 15.977 -2.111 -5.967 1.00 83.44 178 LEU A N 1
ATOM 1319 C CA . LEU A 1 178 ? 14.778 -1.284 -5.791 1.00 83.44 178 LEU A CA 1
ATOM 1320 C C . LEU A 1 178 ? 14.523 -0.866 -4.325 1.00 83.44 178 LEU A C 1
ATOM 1322 O O . LEU A 1 178 ? 13.848 0.128 -4.082 1.00 83.44 178 LEU A O 1
ATOM 1326 N N . HIS A 1 179 ? 15.095 -1.587 -3.356 1.00 73.31 179 HIS A N 1
ATOM 1327 C CA . HIS A 1 179 ? 15.027 -1.264 -1.923 1.00 73.31 179 HIS A CA 1
ATOM 1328 C C . HIS A 1 179 ? 16.192 -0.405 -1.415 1.00 73.31 179 HIS A C 1
ATOM 1330 O O . HIS A 1 179 ? 16.273 -0.109 -0.223 1.00 73.31 179 HIS A O 1
ATOM 1336 N N . THR A 1 180 ? 17.165 -0.065 -2.266 1.00 66.50 180 THR A N 1
ATOM 1337 C CA . THR A 1 180 ? 18.325 0.706 -1.819 1.00 66.50 180 THR A CA 1
ATOM 1338 C C . THR A 1 180 ? 17.880 2.104 -1.401 1.00 66.50 180 THR A C 1
ATOM 1340 O O . THR A 1 180 ? 17.218 2.802 -2.166 1.00 66.50 180 THR A O 1
ATOM 1343 N N . ALA A 1 181 ? 18.280 2.526 -0.198 1.00 60.81 181 ALA A N 1
ATOM 1344 C CA . ALA A 1 181 ? 18.136 3.908 0.233 1.00 60.81 181 ALA A CA 1
ATOM 1345 C C . ALA A 1 181 ? 18.813 4.838 -0.794 1.00 60.81 181 ALA A C 1
ATOM 1347 O O . ALA A 1 181 ? 20.034 4.814 -0.946 1.00 60.81 181 ALA A O 1
ATOM 1348 N N . SER A 1 182 ? 18.031 5.643 -1.512 1.00 65.25 182 SER A N 1
ATOM 1349 C CA . SER A 1 182 ? 18.509 6.792 -2.271 1.00 65.25 182 SER A CA 1
ATOM 1350 C C . SER A 1 182 ? 19.408 7.648 -1.399 1.00 65.25 182 SER A C 1
ATOM 1352 O O . SER A 1 182 ? 19.112 7.980 -0.249 1.00 65.25 182 SER A O 1
ATOM 1354 N N . THR A 1 183 ? 20.520 8.023 -1.993 1.00 66.94 183 THR A N 1
ATOM 1355 C CA . THR A 1 183 ? 21.454 8.987 -1.455 1.00 66.94 183 THR A CA 1
ATOM 1356 C C . THR A 1 183 ? 21.098 10.370 -1.999 1.00 66.94 183 THR A C 1
ATOM 1358 O O . THR A 1 183 ? 20.190 10.540 -2.814 1.00 66.94 183 THR A O 1
ATOM 1361 N N . LYS A 1 184 ? 21.848 11.394 -1.584 1.00 66.81 184 LYS A N 1
ATOM 1362 C CA . LYS A 1 184 ? 21.748 12.723 -2.208 1.00 66.81 184 LYS A CA 1
ATOM 1363 C C . LYS A 1 184 ? 22.128 12.717 -3.696 1.00 66.81 184 LYS A C 1
ATOM 1365 O O . LYS A 1 184 ? 21.766 13.646 -4.405 1.00 66.81 184 LYS A O 1
ATOM 1370 N N . GLU A 1 185 ? 22.870 11.708 -4.146 1.00 74.75 185 GLU A N 1
ATOM 1371 C CA . GLU A 1 185 ? 23.484 11.653 -5.479 1.00 74.75 185 GLU A CA 1
ATOM 1372 C C . GLU A 1 185 ? 22.728 10.741 -6.446 1.00 74.75 185 GLU A C 1
ATOM 1374 O O . GLU A 1 185 ? 22.845 10.897 -7.662 1.00 74.75 185 GLU A O 1
ATOM 1379 N N . PHE A 1 186 ? 21.972 9.781 -5.912 1.00 81.81 186 PHE A N 1
ATOM 1380 C CA . PHE A 1 186 ? 21.255 8.782 -6.686 1.00 81.81 186 PHE A CA 1
ATOM 1381 C C . PHE A 1 186 ? 20.022 8.298 -5.926 1.00 81.81 186 PHE A C 1
ATOM 1383 O O . PHE A 1 186 ? 20.106 8.020 -4.733 1.00 81.81 186 PHE A O 1
ATOM 1390 N N . GLY A 1 187 ? 18.908 8.105 -6.626 1.00 83.88 187 GLY A N 1
ATOM 1391 C CA . GLY A 1 187 ? 17.724 7.466 -6.080 1.00 83.88 187 GLY A CA 1
ATOM 1392 C C . GLY A 1 187 ? 16.971 6.623 -7.087 1.00 83.88 187 GLY A C 1
ATOM 1393 O O . GLY A 1 187 ? 16.977 6.904 -8.285 1.00 83.88 187 GLY A O 1
ATOM 1394 N N . ILE A 1 188 ? 16.308 5.590 -6.582 1.00 86.88 188 ILE A N 1
ATOM 1395 C CA . ILE A 1 188 ? 15.379 4.772 -7.351 1.00 86.88 188 ILE A CA 1
ATOM 1396 C C . ILE A 1 188 ? 14.069 4.656 -6.583 1.00 86.88 188 ILE A C 1
ATOM 1398 O O . ILE A 1 188 ? 14.063 4.448 -5.372 1.00 86.88 188 ILE A O 1
ATOM 1402 N N . SER A 1 189 ? 12.958 4.797 -7.292 1.00 87.12 189 SER A N 1
ATOM 1403 C CA . SER A 1 189 ? 11.626 4.643 -6.728 1.00 87.12 189 SER A CA 1
ATOM 1404 C C . SER A 1 189 ? 10.729 3.870 -7.687 1.00 87.12 189 SER A C 1
ATOM 1406 O O . SER A 1 189 ? 10.921 3.884 -8.906 1.00 87.12 189 SER A O 1
ATOM 1408 N N . ALA A 1 190 ? 9.749 3.172 -7.118 1.00 89.19 190 ALA A N 1
ATOM 1409 C CA . ALA A 1 190 ? 8.649 2.592 -7.866 1.00 89.19 190 ALA A CA 1
ATOM 1410 C C . ALA A 1 190 ? 7.321 3.050 -7.268 1.00 89.19 190 ALA A C 1
ATOM 1412 O O . ALA A 1 190 ? 7.175 3.183 -6.047 1.00 89.19 190 ALA A O 1
ATOM 1413 N N . SER A 1 191 ? 6.354 3.275 -8.144 1.00 90.56 191 SER A N 1
ATOM 1414 C CA . SER A 1 191 ? 4.959 3.487 -7.791 1.00 90.56 191 SER A CA 1
ATOM 1415 C C . SER A 1 191 ? 4.061 2.778 -8.791 1.00 90.56 191 SER A C 1
ATOM 1417 O O . SER A 1 191 ? 4.493 2.415 -9.888 1.00 90.56 191 SER A O 1
ATOM 1419 N N . ALA A 1 192 ? 2.808 2.558 -8.419 1.00 92.00 192 ALA A N 1
ATOM 1420 C CA . ALA A 1 192 ? 1.813 2.087 -9.364 1.00 92.00 192 ALA A CA 1
ATOM 1421 C C . ALA A 1 192 ? 0.496 2.833 -9.218 1.00 92.00 192 ALA A C 1
ATOM 1423 O O . ALA A 1 192 ? 0.185 3.366 -8.159 1.00 92.00 192 ALA A O 1
ATOM 1424 N N . GLU A 1 193 ? -0.278 2.825 -10.291 1.00 93.00 193 GLU A N 1
ATOM 1425 C CA . GLU A 1 193 ? -1.648 3.297 -10.355 1.00 93.00 193 GLU A CA 1
ATOM 1426 C C . GLU A 1 193 ? -2.515 2.159 -10.901 1.00 93.00 193 GLU A C 1
ATOM 1428 O O . GLU A 1 193 ? -2.322 1.709 -12.034 1.00 93.00 193 GLU A O 1
ATOM 1433 N N . LEU A 1 194 ? -3.442 1.668 -10.079 1.00 93.44 194 LEU A N 1
ATOM 1434 C CA . LEU A 1 194 ? -4.486 0.732 -10.477 1.00 93.44 194 LEU A CA 1
ATOM 1435 C C . LEU A 1 194 ? -5.731 1.530 -10.848 1.00 93.44 194 LEU A C 1
ATOM 1437 O O . LEU A 1 194 ? -6.254 2.294 -10.035 1.00 93.44 194 LEU A O 1
ATOM 1441 N N . ARG A 1 195 ? -6.215 1.305 -12.065 1.00 93.69 195 ARG A N 1
ATOM 1442 C CA . ARG A 1 195 ? -7.481 1.829 -12.570 1.00 93.69 195 ARG A CA 1
ATOM 1443 C C . ARG A 1 195 ? -8.483 0.694 -12.641 1.00 93.69 195 ARG A C 1
ATOM 1445 O O . ARG A 1 195 ? -8.283 -0.270 -13.384 1.00 93.69 195 ARG A O 1
ATOM 1452 N N . LEU A 1 196 ? -9.548 0.809 -11.859 1.00 90.88 196 LEU A N 1
ATOM 1453 C CA . LEU A 1 196 ? -10.657 -0.134 -11.850 1.00 90.88 196 LEU A CA 1
ATOM 1454 C C . LEU A 1 196 ? -11.842 0.485 -12.591 1.00 90.88 196 LEU A C 1
ATOM 1456 O O . LEU A 1 196 ? -12.363 1.518 -12.178 1.00 90.88 196 LEU A O 1
ATOM 1460 N N . GLY A 1 197 ? -12.319 -0.191 -13.640 1.00 88.25 197 GLY A N 1
ATOM 1461 C CA . GLY A 1 197 ? -13.514 0.223 -14.383 1.00 88.25 197 GLY A CA 1
ATOM 1462 C C . GLY A 1 197 ? -13.178 1.098 -15.590 1.00 88.25 197 GLY A C 1
ATOM 1463 O O . GLY A 1 197 ? -12.090 0.992 -16.149 1.00 88.25 197 GLY A O 1
ATOM 1464 N N . SER A 1 198 ? -14.125 1.928 -16.035 1.00 83.62 198 SER A N 1
ATOM 1465 C CA . SER A 1 198 ? -13.937 2.795 -17.205 1.00 83.62 198 SER A CA 1
ATOM 1466 C C . SER A 1 198 ? -14.787 4.063 -17.132 1.00 83.62 198 SER A C 1
ATOM 1468 O O . SER A 1 198 ? -15.936 4.014 -16.692 1.00 83.62 198 SER A O 1
ATOM 1470 N N . GLY A 1 199 ? -14.267 5.179 -17.648 1.00 85.62 199 GLY A N 1
ATOM 1471 C CA . GLY A 1 199 ? -15.016 6.430 -17.774 1.00 85.62 199 GLY A CA 1
ATOM 1472 C C . GLY A 1 199 ? -15.353 7.055 -16.418 1.00 85.62 199 GLY A C 1
ATOM 1473 O O . GLY A 1 199 ? -14.489 7.195 -15.562 1.00 85.62 199 GLY A O 1
ATOM 1474 N N . ALA A 1 200 ? -16.616 7.437 -16.216 1.00 75.88 200 ALA A N 1
ATOM 1475 C CA . ALA A 1 200 ? -17.055 8.165 -15.020 1.00 75.88 200 ALA A CA 1
ATOM 1476 C C . ALA A 1 200 ? -17.035 7.340 -13.717 1.00 75.88 200 ALA A C 1
ATOM 1478 O O . ALA A 1 200 ? -17.181 7.911 -12.641 1.00 75.88 200 ALA A O 1
ATOM 1479 N N . THR A 1 201 ? -16.884 6.015 -13.800 1.00 79.88 201 THR A N 1
ATOM 1480 C CA . THR A 1 201 ? -16.812 5.119 -12.633 1.00 79.88 201 THR A CA 1
ATOM 1481 C C . THR A 1 201 ? -15.396 4.600 -12.393 1.00 79.88 201 THR A C 1
ATOM 1483 O O . THR A 1 201 ? -15.229 3.601 -11.696 1.00 79.88 201 THR A O 1
ATOM 1486 N N . GLU A 1 202 ? -14.389 5.202 -13.034 1.00 86.25 202 GLU A N 1
ATOM 1487 C CA . GLU A 1 202 ? -12.997 4.819 -12.832 1.00 86.25 202 GLU A CA 1
ATOM 1488 C C . GLU A 1 202 ? -12.570 5.153 -11.401 1.00 86.25 202 GLU A C 1
ATOM 1490 O O . GLU A 1 202 ? -12.624 6.302 -10.962 1.00 86.25 202 GLU A O 1
ATOM 1495 N N . ILE A 1 203 ? -12.135 4.126 -10.679 1.00 86.12 203 ILE A N 1
ATOM 1496 C CA . ILE A 1 203 ? -11.504 4.274 -9.373 1.00 86.12 203 ILE A CA 1
ATOM 1497 C C . ILE A 1 203 ? -9.999 4.188 -9.582 1.00 86.12 203 ILE A C 1
ATOM 1499 O O . ILE A 1 203 ? -9.506 3.243 -10.202 1.00 86.12 203 ILE A O 1
ATOM 1503 N N . VAL A 1 204 ? -9.282 5.171 -9.040 1.00 88.25 204 VAL A N 1
ATOM 1504 C CA . VAL A 1 204 ? -7.824 5.246 -9.101 1.00 88.25 204 VAL A CA 1
ATOM 1505 C C . VAL A 1 204 ? -7.252 4.997 -7.712 1.00 88.25 204 VAL A C 1
ATOM 1507 O O . VAL A 1 204 ? -7.501 5.768 -6.782 1.00 88.25 204 VAL A O 1
ATOM 1510 N N . GLN A 1 205 ? -6.461 3.934 -7.585 1.00 89.19 205 GLN A N 1
ATOM 1511 C CA . GLN A 1 205 ? -5.678 3.656 -6.387 1.00 89.19 205 GLN A CA 1
ATOM 1512 C C . GLN A 1 205 ? -4.195 3.689 -6.713 1.00 89.19 205 GLN A C 1
ATOM 1514 O O . GLN A 1 205 ? -3.769 3.175 -7.746 1.00 89.19 205 GLN A O 1
ATOM 1519 N N . ARG A 1 206 ? -3.401 4.273 -5.819 1.00 88.56 206 ARG A N 1
ATOM 1520 C CA . ARG A 1 206 ? -1.959 4.369 -6.001 1.00 88.56 206 ARG A CA 1
ATOM 1521 C C . ARG A 1 206 ? -1.197 3.574 -4.955 1.00 88.56 206 ARG A C 1
ATOM 1523 O O . ARG A 1 206 ? -1.697 3.322 -3.857 1.00 88.56 206 ARG A O 1
ATOM 1530 N N . TYR A 1 207 ? 0.005 3.164 -5.338 1.00 88.62 207 TYR A N 1
ATOM 1531 C CA . TYR A 1 207 ? 0.848 2.243 -4.592 1.00 88.62 207 TYR A CA 1
ATOM 1532 C C . TYR A 1 207 ? 2.287 2.756 -4.557 1.00 88.62 207 TYR A C 1
ATOM 1534 O O . TYR A 1 207 ? 2.789 3.243 -5.570 1.00 88.62 207 TYR A O 1
ATOM 1542 N N . GLY A 1 208 ? 2.959 2.584 -3.421 1.00 85.94 208 GLY A N 1
ATOM 1543 C CA . GLY A 1 208 ? 4.399 2.800 -3.234 1.00 85.94 208 GLY A CA 1
ATOM 1544 C C . GLY A 1 208 ? 5.069 1.533 -2.700 1.00 85.94 208 GLY A C 1
ATOM 1545 O O . GLY A 1 208 ? 4.391 0.542 -2.470 1.00 85.94 208 GLY A O 1
ATOM 1546 N N . LEU A 1 209 ? 6.388 1.517 -2.505 1.00 85.31 209 LEU A N 1
ATOM 1547 C CA . LEU A 1 209 ? 7.085 0.326 -1.989 1.00 85.31 209 LEU A CA 1
ATOM 1548 C C . LEU A 1 209 ? 6.553 -0.103 -0.608 1.00 85.31 209 LEU A C 1
ATOM 1550 O O . LEU A 1 209 ? 6.439 0.718 0.297 1.00 85.31 209 LEU A O 1
ATOM 1554 N N . CYS A 1 210 ? 6.252 -1.399 -0.450 1.00 81.44 210 CYS A N 1
ATOM 1555 C CA . CYS A 1 210 ? 5.815 -1.981 0.827 1.00 81.44 210 CYS A CA 1
ATOM 1556 C C . CYS A 1 210 ? 6.938 -2.083 1.862 1.00 81.44 210 CYS A C 1
ATOM 1558 O O . CYS A 1 210 ? 6.653 -2.250 3.043 1.00 81.44 210 CYS A O 1
ATOM 1560 N N . GLU A 1 211 ? 8.198 -2.099 1.422 1.00 74.38 211 GLU A N 1
ATOM 1561 C CA . GLU A 1 211 ? 9.347 -2.191 2.318 1.00 74.38 211 GLU A CA 1
ATOM 1562 C C . GLU A 1 211 ? 9.523 -0.852 3.025 1.00 74.38 211 GLU A C 1
ATOM 1564 O O . GLU A 1 211 ? 10.112 0.098 2.511 1.00 74.38 211 GLU A O 1
ATOM 1569 N N . LEU A 1 212 ? 8.935 -0.795 4.208 1.00 62.97 212 LEU A N 1
ATOM 1570 C CA . LEU A 1 212 ? 9.088 0.281 5.163 1.00 62.97 212 LEU A CA 1
ATOM 1571 C C . LEU A 1 212 ? 10.282 -0.114 6.031 1.00 62.97 212 LEU A C 1
ATOM 1573 O O . LEU A 1 212 ? 10.436 -1.293 6.358 1.00 62.97 212 LEU A O 1
ATOM 1577 N N . GLY A 1 213 ? 11.175 0.831 6.319 1.00 67.75 213 GLY A N 1
ATOM 1578 C CA . GLY A 1 213 ? 12.346 0.574 7.157 1.00 67.75 213 GLY A CA 1
ATOM 1579 C C . GLY A 1 213 ? 11.965 0.185 8.592 1.00 67.75 213 GLY A C 1
ATOM 1580 O O . GLY A 1 213 ? 10.885 -0.336 8.869 1.00 67.75 213 GLY A O 1
ATOM 1581 N N . ALA A 1 214 ? 12.846 0.467 9.552 1.00 75.25 214 ALA A N 1
ATOM 1582 C CA . ALA A 1 214 ? 12.419 0.455 10.951 1.00 75.25 214 ALA A CA 1
ATOM 1583 C C . ALA A 1 214 ? 11.197 1.386 11.132 1.00 75.25 214 ALA A C 1
ATOM 1585 O O . ALA A 1 214 ? 11.100 2.379 10.400 1.00 75.25 214 ALA A O 1
ATOM 1586 N N . PRO A 1 215 ? 10.269 1.082 12.060 1.00 79.62 215 PRO A N 1
ATOM 1587 C CA . PRO A 1 215 ? 9.169 1.994 12.340 1.00 79.62 215 PRO A CA 1
ATOM 1588 C C . PRO A 1 215 ? 9.736 3.360 12.723 1.00 79.62 215 PRO A C 1
ATOM 1590 O O . PRO A 1 215 ? 10.697 3.441 13.490 1.00 79.62 215 PRO A O 1
ATOM 1593 N N . GLU A 1 216 ? 9.167 4.412 12.143 1.00 82.88 216 GLU A N 1
ATOM 1594 C CA . GLU A 1 216 ? 9.559 5.786 12.456 1.00 82.88 216 GLU A CA 1
ATOM 1595 C C . GLU A 1 216 ? 8.979 6.201 13.803 1.00 82.88 216 GLU A C 1
ATOM 1597 O O . GLU A 1 216 ? 9.633 6.888 14.581 1.00 82.88 216 GLU A O 1
ATOM 1602 N N . GLU A 1 217 ? 7.781 5.706 14.096 1.00 89.75 217 GLU A N 1
ATOM 1603 C CA . GLU A 1 217 ? 7.035 6.059 15.284 1.00 89.75 217 GLU A CA 1
ATOM 1604 C C . GLU A 1 217 ? 6.420 4.810 15.912 1.00 89.75 217 GLU A C 1
ATOM 1606 O O . GLU A 1 217 ? 5.936 3.896 15.230 1.00 89.75 217 GLU A O 1
ATOM 1611 N N . THR A 1 218 ? 6.431 4.766 17.244 1.00 95.31 218 THR A N 1
ATOM 1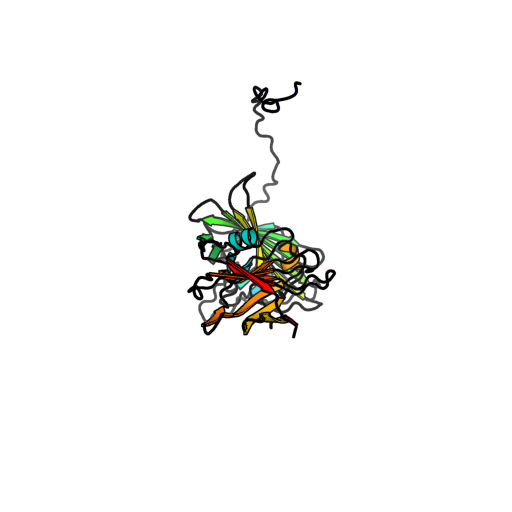612 C CA . THR A 1 218 ? 5.589 3.835 17.988 1.00 95.31 218 THR A CA 1
ATOM 1613 C C . THR A 1 218 ? 4.617 4.598 18.869 1.00 95.31 218 THR A C 1
ATOM 1615 O O . THR A 1 218 ? 5.020 5.355 19.747 1.00 95.31 218 THR A O 1
ATOM 1618 N N . ILE A 1 219 ? 3.336 4.295 18.701 1.00 95.81 219 ILE A N 1
ATOM 1619 C CA . ILE A 1 219 ? 2.254 4.839 19.511 1.00 95.81 219 ILE A CA 1
ATOM 1620 C C . ILE A 1 219 ? 1.797 3.772 20.500 1.00 95.81 219 ILE A C 1
ATOM 1622 O O . ILE A 1 219 ? 1.490 2.640 20.123 1.00 95.81 219 ILE A O 1
ATOM 1626 N N . GLU A 1 220 ? 1.687 4.138 21.770 1.00 97.88 220 GLU A N 1
ATOM 1627 C CA . GLU A 1 220 ? 1.014 3.354 22.796 1.00 97.88 220 GLU A CA 1
ATOM 1628 C C . GLU A 1 220 ? -0.229 4.090 23.288 1.00 97.88 220 GLU A C 1
ATOM 1630 O O . GLU A 1 220 ? -0.166 5.221 23.776 1.00 97.88 220 GLU A O 1
ATOM 1635 N N . ALA A 1 221 ? -1.370 3.412 23.210 1.00 97.31 221 ALA A N 1
ATOM 1636 C CA . ALA A 1 221 ? -2.636 3.922 23.691 1.00 97.31 221 ALA A CA 1
ATOM 1637 C C . ALA A 1 221 ? -3.317 2.930 24.639 1.00 97.31 221 ALA A C 1
ATOM 1639 O O . ALA A 1 221 ? -3.225 1.711 24.470 1.00 97.31 221 ALA A O 1
ATOM 1640 N N . SER A 1 222 ? -4.005 3.442 25.660 1.00 98.00 222 SER A N 1
ATOM 1641 C CA . SER A 1 222 ? -4.736 2.594 26.608 1.00 98.00 222 SER A CA 1
ATOM 1642 C C . SER A 1 222 ? -6.008 3.243 27.121 1.00 98.00 222 SER A C 1
ATOM 1644 O O . SER A 1 222 ? -6.076 4.465 27.247 1.00 98.00 222 SER A O 1
ATOM 1646 N N . THR A 1 223 ? -7.018 2.431 27.420 1.00 98.38 223 THR A N 1
ATOM 1647 C CA . THR A 1 223 ? -8.278 2.906 28.002 1.00 98.38 223 THR A CA 1
ATOM 1648 C C . THR A 1 223 ? -8.275 2.741 29.520 1.00 98.38 223 THR A C 1
ATOM 1650 O O . THR A 1 223 ? -7.519 1.946 30.084 1.00 98.38 223 THR A O 1
ATOM 1653 N N . ALA A 1 224 ? -9.172 3.452 30.211 1.00 97.00 224 ALA A N 1
ATOM 1654 C CA . ALA A 1 224 ? -9.364 3.284 31.655 1.00 97.00 224 ALA A CA 1
ATOM 1655 C C . ALA A 1 224 ? -9.812 1.857 32.040 1.00 97.00 224 ALA A C 1
ATOM 1657 O O . ALA A 1 224 ? -9.579 1.423 33.167 1.00 97.00 224 ALA A O 1
ATOM 1658 N N . GLY A 1 225 ? -10.431 1.126 31.104 1.00 96.31 225 GLY A N 1
ATOM 1659 C CA . GLY A 1 225 ? -10.827 -0.274 31.268 1.00 96.31 225 GLY A CA 1
ATOM 1660 C C . GLY A 1 225 ? -9.671 -1.274 31.164 1.00 96.31 225 GLY A C 1
ATOM 1661 O O . GLY A 1 225 ? -9.881 -2.459 31.411 1.00 96.31 225 GLY A O 1
ATOM 1662 N N . GLY A 1 226 ? -8.459 -0.817 30.830 1.00 97.81 226 GLY A N 1
ATOM 1663 C CA . GLY A 1 226 ? -7.261 -1.650 30.722 1.00 97.81 226 GLY A CA 1
ATOM 1664 C C . GLY A 1 226 ? -6.991 -2.218 29.327 1.00 97.81 226 GLY A C 1
ATOM 1665 O O . GLY A 1 226 ? -5.981 -2.907 29.160 1.00 97.81 226 GLY A O 1
ATOM 1666 N N . ASP A 1 227 ? -7.833 -1.909 28.336 1.00 98.31 227 ASP A N 1
ATOM 1667 C CA . ASP A 1 227 ? -7.572 -2.238 26.933 1.00 98.31 227 ASP A CA 1
ATOM 1668 C C . ASP A 1 227 ? -6.366 -1.437 26.429 1.00 98.31 227 ASP A C 1
ATOM 1670 O O . ASP A 1 227 ? -6.129 -0.303 26.858 1.00 98.31 227 ASP A O 1
ATOM 1674 N N . LYS A 1 228 ? -5.575 -2.037 25.536 1.00 98.31 228 LYS A N 1
ATOM 1675 C CA . LYS A 1 228 ? -4.324 -1.449 25.042 1.00 98.31 228 LYS A CA 1
ATOM 1676 C C . LYS A 1 228 ? -4.171 -1.646 23.548 1.00 98.31 228 LYS A C 1
ATOM 1678 O O . LYS A 1 228 ? -4.495 -2.713 23.027 1.00 98.31 228 LYS A O 1
ATOM 1683 N N . VAL A 1 229 ? -3.594 -0.648 22.897 1.00 98.25 229 VAL A N 1
ATOM 1684 C CA . VAL A 1 229 ? -3.140 -0.727 21.515 1.00 98.25 229 VAL A CA 1
ATOM 1685 C C . VAL A 1 229 ? -1.714 -0.193 21.439 1.00 98.25 229 VAL A C 1
ATOM 1687 O O . VAL A 1 229 ? -1.425 0.873 21.976 1.00 98.25 229 VAL A O 1
ATOM 1690 N N . ARG A 1 230 ? -0.827 -0.936 20.782 1.00 98.31 230 ARG A N 1
ATOM 1691 C CA . ARG A 1 230 ? 0.493 -0.462 20.361 1.00 98.31 230 ARG A CA 1
ATOM 1692 C C . ARG A 1 230 ? 0.531 -0.473 18.840 1.00 98.31 230 ARG A C 1
ATOM 1694 O O . ARG A 1 230 ? 0.324 -1.529 18.246 1.00 98.31 230 ARG A O 1
ATOM 1701 N N . LEU A 1 231 ? 0.758 0.680 18.229 1.00 97.38 231 LEU A N 1
ATOM 1702 C CA . LEU A 1 231 ? 0.850 0.848 16.782 1.00 97.38 231 LEU A CA 1
ATOM 1703 C C . LEU A 1 231 ? 2.300 1.129 16.414 1.00 97.38 231 LEU A C 1
ATOM 1705 O O . LEU A 1 231 ? 2.973 1.897 17.096 1.00 97.38 231 LEU A O 1
ATOM 1709 N N . GLU A 1 232 ? 2.761 0.532 15.327 1.00 95.06 232 GLU A N 1
ATOM 1710 C CA . GLU A 1 232 ? 4.017 0.915 14.692 1.00 95.06 232 GLU A CA 1
ATOM 1711 C C . GLU A 1 232 ? 3.686 1.558 13.351 1.00 95.06 232 GLU A C 1
ATOM 1713 O O . GLU A 1 232 ? 3.016 0.954 12.501 1.00 95.06 232 GLU A O 1
ATOM 1718 N N . VAL A 1 233 ? 4.132 2.801 13.192 1.00 89.75 233 VAL A N 1
ATOM 1719 C CA . VAL A 1 233 ? 3.948 3.584 11.976 1.00 89.75 233 VAL A CA 1
ATOM 1720 C C . VAL A 1 233 ? 5.307 3.716 11.306 1.00 89.75 233 VAL A C 1
ATOM 1722 O O . VAL A 1 233 ? 6.291 4.161 11.896 1.00 89.75 233 VAL A O 1
ATOM 1725 N N . GLY A 1 234 ? 5.386 3.235 10.074 1.00 84.94 234 GLY A N 1
ATOM 1726 C CA . GLY A 1 234 ? 6.581 3.307 9.249 1.00 84.94 234 GLY A CA 1
ATOM 1727 C C . GLY A 1 234 ? 6.472 4.448 8.257 1.00 84.94 234 GLY A C 1
ATOM 1728 O O . GLY A 1 234 ? 5.376 4.761 7.790 1.00 84.94 234 GLY A O 1
ATOM 1729 N N . VAL A 1 235 ? 7.621 5.008 7.888 1.00 76.88 235 VAL A N 1
ATOM 1730 C CA . VAL A 1 235 ? 7.719 5.916 6.752 1.00 76.88 235 VAL A CA 1
ATOM 1731 C C . VAL A 1 235 ? 8.203 5.175 5.515 1.00 76.88 235 VAL A C 1
ATOM 1733 O O . VAL A 1 235 ? 9.204 4.455 5.531 1.00 76.88 235 VAL A O 1
ATOM 1736 N N . GLY A 1 236 ? 7.446 5.335 4.430 1.00 67.44 236 GLY A N 1
ATOM 1737 C CA . GLY A 1 236 ? 7.817 4.866 3.104 1.00 67.44 236 GLY A CA 1
ATOM 1738 C C . GLY A 1 236 ? 9.116 5.509 2.643 1.00 67.44 236 GLY A C 1
ATOM 1739 O O . GLY A 1 236 ? 9.304 6.708 2.843 1.00 67.44 236 GLY A O 1
ATOM 1740 N N . PRO A 1 237 ? 10.016 4.756 1.993 1.00 55.88 237 PRO A N 1
ATOM 1741 C CA . PRO A 1 237 ? 11.370 5.233 1.760 1.00 55.88 237 PRO A CA 1
ATOM 1742 C C . PRO A 1 237 ? 11.470 6.445 0.819 1.00 55.88 237 PRO A C 1
ATOM 1744 O O . PRO A 1 237 ? 12.545 7.027 0.756 1.00 55.88 237 PRO A O 1
ATOM 1747 N N . TRP A 1 238 ? 10.409 6.883 0.116 1.00 61.66 238 TRP A N 1
ATOM 1748 C CA . TRP A 1 238 ? 10.535 7.915 -0.926 1.00 61.66 238 TRP A CA 1
ATOM 1749 C C . TRP A 1 238 ? 9.415 8.946 -0.979 1.00 61.66 238 TRP A C 1
ATOM 1751 O O . TRP A 1 238 ? 8.295 8.635 -1.376 1.00 61.66 238 TRP A O 1
ATOM 1761 N N . PHE A 1 239 ? 9.801 10.213 -0.795 1.00 57.78 239 PHE A N 1
ATOM 1762 C CA . PHE A 1 239 ? 8.993 11.403 -1.077 1.00 57.78 239 PHE A CA 1
ATOM 1763 C C . PHE A 1 239 ? 8.285 11.316 -2.442 1.00 57.78 239 PHE A C 1
ATOM 1765 O O . PHE A 1 239 ? 7.099 11.588 -2.538 1.00 57.78 239 PHE A O 1
ATOM 1772 N N . GLU A 1 240 ? 8.959 10.864 -3.505 1.00 59.06 240 GLU A N 1
ATOM 1773 C CA . GLU A 1 240 ? 8.319 10.740 -4.823 1.00 59.06 240 GLU A CA 1
ATOM 1774 C C . GLU A 1 240 ? 7.254 9.651 -4.912 1.00 59.06 240 GLU A C 1
ATOM 1776 O O . GLU A 1 240 ? 6.228 9.885 -5.541 1.00 59.06 240 GLU A O 1
ATOM 1781 N N . SER A 1 241 ? 7.481 8.476 -4.316 1.00 58.72 241 SER A N 1
ATOM 1782 C CA . SER A 1 241 ? 6.488 7.396 -4.342 1.00 58.72 241 SER A CA 1
ATOM 1783 C C . SER A 1 241 ? 5.226 7.802 -3.582 1.00 58.72 241 SER A C 1
ATOM 1785 O O . SER A 1 241 ? 4.133 7.482 -4.036 1.00 58.72 241 SER A O 1
ATOM 1787 N N . CYS A 1 242 ? 5.370 8.556 -2.489 1.00 61.34 242 CYS A N 1
ATOM 1788 C CA . CYS A 1 242 ? 4.247 9.042 -1.685 1.00 61.34 242 CYS A CA 1
ATOM 1789 C C . CYS A 1 242 ? 3.519 10.211 -2.363 1.00 61.34 242 CYS A C 1
ATOM 1791 O O . CYS A 1 242 ? 2.302 10.185 -2.511 1.00 61.34 242 CYS A O 1
ATOM 1793 N N . PHE A 1 243 ? 4.243 11.194 -2.914 1.00 63.03 243 PHE A N 1
ATOM 1794 C CA . PHE A 1 243 ? 3.611 12.248 -3.721 1.00 63.03 243 PHE A CA 1
ATOM 1795 C C . PHE A 1 243 ? 2.900 11.668 -4.948 1.00 63.03 243 PHE A C 1
ATOM 1797 O O . PHE A 1 243 ? 1.791 12.084 -5.277 1.00 63.03 243 PHE A O 1
ATOM 1804 N N . ALA A 1 244 ? 3.506 10.674 -5.604 1.00 52.94 244 ALA A N 1
ATOM 1805 C CA . ALA A 1 244 ? 2.882 9.951 -6.706 1.00 52.94 244 ALA A CA 1
ATOM 1806 C C . ALA A 1 244 ? 1.677 9.122 -6.249 1.00 52.94 244 ALA A C 1
ATOM 1808 O O . ALA A 1 244 ? 0.779 8.901 -7.058 1.00 52.94 244 ALA A O 1
ATOM 1809 N N . ALA A 1 245 ? 1.634 8.706 -4.978 1.00 52.38 245 ALA A N 1
ATOM 1810 C CA . ALA A 1 245 ? 0.466 8.099 -4.357 1.00 52.38 245 ALA A CA 1
ATOM 1811 C C . ALA A 1 245 ? -0.620 9.110 -3.935 1.00 52.38 245 ALA A C 1
ATOM 1813 O O . ALA A 1 245 ? -1.770 8.723 -3.729 1.00 52.38 245 ALA A O 1
ATOM 1814 N N . GLY A 1 246 ? -0.324 10.413 -3.993 1.00 54.62 246 GLY A N 1
ATOM 1815 C CA . GLY A 1 246 ? -1.236 11.485 -3.592 1.00 54.62 246 GLY A CA 1
ATOM 1816 C C . GLY A 1 246 ? -1.288 11.690 -2.080 1.00 54.62 246 GLY A C 1
ATOM 1817 O O . GLY A 1 246 ? -2.274 12.229 -1.584 1.00 54.62 246 GLY A O 1
ATOM 1818 N N . GLU A 1 247 ? -0.254 11.245 -1.366 1.00 60.03 247 GLU A N 1
ATOM 1819 C CA . GLU A 1 247 ? -0.176 11.306 0.092 1.00 60.03 247 GLU A CA 1
ATOM 1820 C C . GLU A 1 247 ? 0.479 12.619 0.542 1.00 60.03 247 GLU A C 1
ATOM 1822 O O . GLU A 1 247 ? 1.450 13.091 -0.058 1.00 60.03 247 GLU A O 1
ATOM 1827 N N . THR A 1 248 ? -0.027 13.205 1.627 1.00 56.62 248 THR A N 1
ATOM 1828 C CA . THR A 1 248 ? 0.583 14.363 2.305 1.00 56.62 248 THR A CA 1
ATOM 1829 C C . THR A 1 248 ? 1.831 13.986 3.105 1.00 56.62 248 THR A C 1
ATOM 1831 O O . THR A 1 248 ? 2.703 14.831 3.312 1.00 56.62 248 THR A O 1
ATOM 1834 N N . ALA A 1 249 ? 1.931 12.726 3.532 1.00 59.84 249 ALA A N 1
ATOM 1835 C CA . ALA A 1 249 ? 3.064 12.141 4.239 1.00 59.84 249 ALA A CA 1
ATOM 1836 C C . ALA A 1 249 ? 3.193 10.654 3.879 1.00 59.84 249 ALA A C 1
ATOM 1838 O O . ALA A 1 249 ? 2.222 10.021 3.496 1.00 59.84 249 ALA A O 1
ATOM 1839 N N . CYS A 1 250 ? 4.387 10.085 4.024 1.00 67.62 250 CYS A N 1
ATOM 1840 C CA . CYS A 1 250 ? 4.676 8.684 3.706 1.00 67.62 250 CYS A CA 1
ATOM 1841 C C . CYS A 1 250 ? 4.339 7.728 4.866 1.00 67.62 250 CYS A C 1
ATOM 1843 O O . CYS A 1 250 ? 5.103 6.798 5.104 1.00 67.62 250 CYS A O 1
ATOM 1845 N N . LEU A 1 251 ? 3.291 7.982 5.652 1.00 77.81 251 LEU A N 1
ATOM 1846 C CA . LEU A 1 251 ? 3.027 7.221 6.877 1.00 77.81 251 LEU A CA 1
ATOM 1847 C C . LEU A 1 251 ? 2.159 5.995 6.618 1.00 77.81 251 LEU A C 1
ATOM 1849 O O . LEU A 1 251 ? 1.196 6.012 5.855 1.00 77.81 251 LEU A O 1
ATOM 1853 N N . PHE A 1 252 ? 2.511 4.911 7.296 1.00 82.25 252 PHE A N 1
ATOM 1854 C CA . PHE A 1 252 ? 1.926 3.607 7.073 1.00 82.25 252 PHE A CA 1
ATOM 1855 C C . PHE A 1 252 ? 1.798 2.843 8.379 1.00 82.25 252 PHE A C 1
ATOM 1857 O O . PHE A 1 252 ? 2.800 2.591 9.043 1.00 82.25 252 PHE A O 1
ATOM 1864 N N . LEU A 1 253 ? 0.600 2.353 8.690 1.00 89.69 253 LEU A N 1
ATOM 1865 C CA . LEU A 1 253 ? 0.442 1.381 9.766 1.00 89.69 253 LEU A CA 1
ATOM 1866 C C . LEU A 1 253 ? 1.066 0.042 9.337 1.00 89.69 253 LEU A C 1
ATOM 1868 O O . LEU A 1 253 ? 0.618 -0.586 8.371 1.00 89.69 253 LEU A O 1
ATOM 1872 N N . THR A 1 254 ? 2.131 -0.370 10.023 1.00 91.25 254 THR A N 1
ATOM 1873 C CA . THR A 1 254 ? 2.912 -1.575 9.679 1.00 91.25 254 THR A CA 1
ATOM 1874 C C . THR A 1 254 ? 2.623 -2.733 10.612 1.00 91.25 254 THR A C 1
ATOM 1876 O O . THR A 1 254 ? 2.696 -3.897 10.210 1.00 91.25 254 THR A O 1
ATOM 1879 N N . ARG A 1 255 ? 2.263 -2.417 11.856 1.00 95.50 255 ARG A N 1
ATOM 1880 C CA . ARG A 1 255 ? 1.969 -3.404 12.881 1.00 95.50 255 ARG A CA 1
ATOM 1881 C C . ARG A 1 255 ? 1.035 -2.834 13.935 1.00 95.50 255 ARG A C 1
ATOM 1883 O O . ARG A 1 255 ? 1.121 -1.664 14.296 1.00 95.50 255 ARG A O 1
ATOM 1890 N N . ALA A 1 256 ? 0.174 -3.697 14.461 1.00 98.12 256 ALA A N 1
ATOM 1891 C CA . ALA A 1 256 ? -0.629 -3.409 15.637 1.00 98.12 256 ALA A CA 1
ATOM 1892 C C . ALA A 1 256 ? -0.547 -4.563 16.642 1.00 98.12 256 ALA A C 1
ATOM 1894 O O . ALA A 1 256 ? -0.750 -5.725 16.289 1.00 98.12 256 ALA A O 1
ATOM 1895 N N . GLU A 1 257 ? -0.302 -4.245 17.909 1.00 98.50 257 GLU A N 1
ATOM 1896 C CA . GLU A 1 257 ? -0.597 -5.132 19.030 1.00 98.50 257 GLU A CA 1
ATOM 1897 C C . GLU A 1 257 ? -1.847 -4.634 19.735 1.00 98.50 257 GLU A C 1
ATOM 1899 O O . GLU A 1 257 ? -1.913 -3.488 20.171 1.00 98.50 257 GLU A O 1
ATOM 1904 N N . VAL A 1 258 ? -2.835 -5.506 19.880 1.00 98.38 258 VAL A N 1
ATOM 1905 C CA . VAL A 1 258 ? -4.119 -5.168 20.486 1.00 98.38 258 VAL A CA 1
ATOM 1906 C C . VAL A 1 258 ? -4.362 -6.079 21.676 1.00 98.38 258 VAL A C 1
ATOM 1908 O O . VAL A 1 258 ? -4.190 -7.293 21.581 1.00 98.38 258 VAL A O 1
ATOM 1911 N N . SER A 1 259 ? -4.785 -5.498 22.796 1.00 97.94 259 SER A N 1
ATOM 1912 C CA . SER A 1 259 ? -5.307 -6.210 23.962 1.00 97.94 259 SER A CA 1
ATOM 1913 C C . SER A 1 259 ? -6.704 -5.689 24.295 1.00 97.94 259 SER A C 1
ATOM 1915 O O . SER A 1 259 ? -6.849 -4.510 24.609 1.00 97.94 259 SER A O 1
ATOM 1917 N N . VAL A 1 260 ? -7.712 -6.564 24.244 1.00 97.31 260 VAL A N 1
ATOM 1918 C CA . VAL A 1 260 ? -9.100 -6.259 24.635 1.00 97.31 260 VAL A CA 1
ATOM 1919 C C . VAL A 1 260 ? -9.529 -7.251 25.712 1.00 97.31 260 VAL A C 1
ATOM 1921 O O . VAL A 1 260 ? -9.586 -8.463 25.474 1.00 97.31 260 VAL A O 1
ATOM 1924 N N . GLY A 1 261 ? -9.793 -6.753 26.919 1.00 95.62 261 GLY A N 1
ATOM 1925 C CA . GLY A 1 261 ? -9.953 -7.580 28.111 1.00 95.62 261 GLY A CA 1
ATOM 1926 C C . GLY A 1 261 ? -8.715 -8.450 28.357 1.00 95.62 261 GLY A C 1
ATOM 1927 O O . GLY A 1 261 ? -7.611 -7.951 28.556 1.00 95.62 261 GLY A O 1
ATOM 1928 N N . GLN A 1 262 ? -8.890 -9.774 28.348 1.00 95.94 262 GLN A N 1
ATOM 1929 C CA . GLN A 1 262 ? -7.783 -10.733 28.506 1.00 95.94 262 GLN A CA 1
ATOM 1930 C C . GLN A 1 262 ? -7.190 -11.214 27.173 1.00 95.94 262 GLN A C 1
ATOM 1932 O O . GLN A 1 262 ? -6.140 -11.858 27.170 1.00 95.94 262 GLN A O 1
ATOM 1937 N N . ALA A 1 263 ? -7.855 -10.938 26.050 1.00 97.44 263 ALA A N 1
ATOM 1938 C CA . ALA A 1 263 ? -7.444 -11.437 24.747 1.00 97.44 263 ALA A CA 1
ATOM 1939 C C . ALA A 1 263 ? -6.422 -10.505 24.088 1.00 97.44 263 ALA A C 1
ATOM 1941 O O . ALA A 1 263 ? -6.459 -9.290 24.291 1.00 97.44 263 ALA A O 1
ATOM 1942 N N . LYS A 1 264 ? -5.518 -11.081 23.287 1.00 97.50 264 LYS A N 1
ATOM 1943 C CA . LYS A 1 264 ? -4.441 -10.354 22.608 1.00 97.50 264 LYS A CA 1
ATOM 1944 C C . LYS A 1 264 ? -4.279 -10.803 21.163 1.00 97.50 264 LYS A C 1
ATOM 1946 O O . LYS A 1 264 ? -4.426 -11.989 20.879 1.00 97.50 264 LYS A O 1
ATOM 1951 N N . GLN A 1 265 ? -3.922 -9.874 20.280 1.00 98.50 265 GLN A N 1
ATOM 1952 C CA . GLN A 1 265 ? -3.502 -10.159 18.907 1.00 98.50 265 GLN A CA 1
ATOM 1953 C C . GLN A 1 265 ? -2.316 -9.290 18.506 1.00 98.50 265 GLN A C 1
ATOM 1955 O O . GLN A 1 265 ? -2.219 -8.135 18.913 1.00 98.50 265 GLN A O 1
ATOM 1960 N N . VAL A 1 266 ? -1.447 -9.856 17.673 1.00 98.25 266 VAL A N 1
ATOM 1961 C CA . VAL A 1 266 ? -0.422 -9.127 16.925 1.00 98.25 266 VAL A CA 1
ATOM 1962 C C . VAL A 1 266 ? -0.793 -9.234 15.455 1.00 98.25 266 VAL A C 1
ATOM 1964 O O . VAL A 1 266 ? -1.016 -10.336 14.956 1.00 98.25 266 VAL A O 1
ATOM 1967 N N . ILE A 1 267 ? -0.891 -8.095 14.780 1.00 97.75 267 ILE A N 1
ATOM 1968 C CA . ILE A 1 267 ? -1.386 -7.990 13.412 1.00 97.75 267 ILE A CA 1
ATOM 1969 C C . ILE A 1 267 ? -0.305 -7.312 12.583 1.00 97.75 267 ILE A C 1
ATOM 1971 O O . ILE A 1 267 ? 0.084 -6.184 12.868 1.00 97.75 267 ILE A O 1
ATOM 1975 N N . THR A 1 268 ? 0.171 -8.024 11.567 1.00 94.56 268 THR A N 1
ATOM 1976 C CA . THR A 1 268 ? 1.140 -7.546 10.564 1.00 94.56 268 THR A CA 1
ATOM 1977 C C . THR A 1 268 ? 0.601 -7.690 9.141 1.00 94.56 268 THR A C 1
ATOM 1979 O O . THR A 1 268 ? 1.275 -7.354 8.172 1.00 94.56 268 THR A O 1
ATOM 1982 N N . ASP A 1 269 ? -0.617 -8.216 8.996 1.00 93.44 269 ASP A N 1
ATOM 1983 C CA . ASP A 1 269 ? -1.283 -8.325 7.707 1.00 93.44 269 ASP A CA 1
ATOM 1984 C C . ASP A 1 269 ? -1.770 -6.944 7.266 1.00 93.44 269 ASP A C 1
ATOM 1986 O O . ASP A 1 269 ? -2.683 -6.371 7.860 1.00 93.44 269 ASP A O 1
ATOM 1990 N N . ARG A 1 270 ? -1.168 -6.428 6.197 1.00 88.88 270 ARG A N 1
ATOM 1991 C CA . ARG A 1 270 ? -1.442 -5.104 5.634 1.00 88.88 270 ARG A CA 1
ATOM 1992 C C . ARG A 1 270 ? -2.917 -4.872 5.313 1.00 88.88 270 ARG A C 1
ATOM 1994 O O . ARG A 1 270 ? -3.414 -3.776 5.527 1.00 88.88 270 ARG A O 1
ATOM 2001 N N . PHE A 1 271 ? -3.638 -5.892 4.852 1.00 93.19 271 PHE A N 1
ATOM 2002 C CA . PHE A 1 271 ? -5.066 -5.763 4.531 1.00 93.19 271 PHE A CA 1
ATOM 2003 C C . PHE A 1 271 ? -5.943 -5.581 5.778 1.00 93.19 271 PHE A C 1
ATOM 2005 O O . PHE A 1 271 ? -7.137 -5.315 5.666 1.00 93.19 271 PHE A O 1
ATOM 2012 N N . ARG A 1 272 ? -5.363 -5.750 6.970 1.00 95.06 272 ARG A N 1
ATOM 2013 C CA . ARG A 1 272 ? -6.010 -5.557 8.270 1.00 95.06 272 ARG A CA 1
ATOM 2014 C C . ARG A 1 272 ? -5.532 -4.292 8.987 1.00 95.06 272 ARG A C 1
ATOM 2016 O O . ARG A 1 272 ? -5.975 -4.052 10.108 1.00 95.06 272 ARG A O 1
ATOM 2023 N N . LEU A 1 273 ? -4.644 -3.515 8.366 1.00 94.00 273 LEU A N 1
ATOM 2024 C CA . LEU A 1 273 ? -4.015 -2.322 8.925 1.00 94.00 273 LEU A CA 1
ATOM 2025 C C . LEU A 1 273 ? -4.228 -1.138 7.979 1.00 94.00 273 LEU A C 1
ATOM 2027 O O . LEU A 1 273 ? -3.561 -1.023 6.954 1.00 94.00 273 LEU A O 1
ATOM 2031 N N . ILE A 1 274 ? -5.179 -0.273 8.318 1.00 93.19 274 ILE A N 1
ATOM 2032 C CA . ILE A 1 274 ? -5.572 0.870 7.496 1.00 93.19 274 ILE A CA 1
ATOM 2033 C C . ILE A 1 274 ? -5.206 2.141 8.260 1.00 93.19 274 ILE A C 1
ATOM 2035 O O . ILE A 1 274 ? -5.540 2.284 9.437 1.00 93.19 274 ILE A O 1
ATOM 2039 N N . TYR A 1 275 ? -4.525 3.053 7.579 1.00 90.62 275 TYR A N 1
ATOM 2040 C CA . TYR A 1 275 ? -4.158 4.366 8.093 1.00 90.62 275 TYR A CA 1
ATOM 2041 C C . TYR A 1 275 ? -4.881 5.441 7.287 1.00 90.62 275 TYR A C 1
ATOM 2043 O O . TYR A 1 275 ? -4.965 5.345 6.064 1.00 90.62 275 TYR A O 1
ATOM 2051 N N . VAL A 1 276 ? -5.402 6.444 7.985 1.00 88.19 276 VAL A N 1
ATOM 2052 C CA . VAL A 1 276 ? -6.044 7.615 7.398 1.00 88.19 276 VAL A CA 1
ATOM 2053 C C . VAL A 1 276 ? -5.426 8.847 8.036 1.00 88.19 276 VAL A C 1
ATOM 2055 O O . VAL A 1 276 ? -5.689 9.136 9.202 1.00 88.19 276 VAL A O 1
ATOM 2058 N N . GLY A 1 277 ? -4.611 9.563 7.266 1.00 81.25 277 GLY A N 1
ATOM 2059 C CA . GLY A 1 277 ? -4.044 10.844 7.671 1.00 81.25 277 GLY A CA 1
ATOM 2060 C C . GLY A 1 277 ? -4.906 12.022 7.213 1.00 81.25 277 GLY A C 1
ATOM 2061 O O . GLY A 1 277 ? -5.477 12.017 6.117 1.00 81.25 277 GLY A O 1
ATOM 2062 N N . GLY A 1 278 ? -4.994 13.056 8.049 1.00 73.00 278 GLY A N 1
ATOM 2063 C CA . GLY A 1 278 ? -5.545 14.355 7.647 1.00 73.00 278 GLY A CA 1
ATOM 2064 C C . GLY A 1 278 ? -4.537 15.211 6.867 1.00 73.00 278 GLY A C 1
ATOM 2065 O O . GLY A 1 278 ? -3.353 14.883 6.780 1.00 73.00 278 GLY A O 1
ATOM 2066 N N . HIS A 1 279 ? -4.971 16.370 6.355 1.00 73.06 279 HIS A N 1
ATOM 2067 C CA . HIS A 1 279 ? -4.030 17.400 5.899 1.00 73.06 279 HIS A CA 1
ATOM 2068 C C . HIS A 1 279 ? -3.052 17.720 7.037 1.00 73.06 279 HIS A C 1
ATOM 2070 O O . HIS A 1 279 ? -3.492 18.063 8.137 1.00 73.06 279 HIS A O 1
ATOM 2076 N N . HIS A 1 280 ? -1.748 17.584 6.788 1.00 72.31 280 HIS A N 1
ATOM 2077 C CA . HIS A 1 280 ? -0.692 17.722 7.802 1.00 72.31 280 HIS A CA 1
ATOM 2078 C C . HIS A 1 280 ? -0.767 16.749 8.996 1.00 72.31 280 HIS A C 1
ATOM 2080 O O . HIS A 1 280 ? -0.144 17.027 10.017 1.00 72.31 280 HIS A O 1
ATOM 2086 N N . ASN A 1 281 ? -1.481 15.624 8.871 1.00 70.88 281 ASN A N 1
ATOM 2087 C CA . ASN A 1 281 ? -1.578 14.579 9.899 1.00 70.88 281 ASN A CA 1
ATOM 2088 C C . ASN A 1 281 ? -2.091 15.110 11.255 1.00 70.88 281 ASN A C 1
ATOM 2090 O O . ASN A 1 281 ? -1.535 14.833 12.307 1.00 70.88 281 ASN A O 1
ATOM 2094 N N . TRP A 1 282 ? -3.110 15.981 11.241 1.00 76.31 282 TRP A N 1
ATOM 2095 C CA . TRP A 1 282 ? -3.656 16.606 12.463 1.00 76.31 282 TRP A CA 1
ATOM 2096 C C . TRP A 1 282 ? -4.894 15.901 13.046 1.00 76.31 282 TRP A C 1
ATOM 2098 O O . TRP A 1 282 ? -5.578 16.464 13.908 1.00 76.31 282 TRP A O 1
ATOM 2108 N N . ASN A 1 283 ? -5.237 14.714 12.542 1.00 82.75 283 ASN A N 1
ATOM 2109 C CA . ASN A 1 283 ? -6.371 13.903 12.995 1.00 82.75 283 ASN A CA 1
ATOM 2110 C C . ASN A 1 283 ? -6.219 12.490 12.425 1.00 82.75 283 ASN A C 1
ATOM 2112 O O . ASN A 1 283 ? -7.009 12.073 11.571 1.00 82.75 283 ASN A O 1
ATOM 2116 N N . ASP A 1 284 ? -5.181 11.788 12.858 1.00 90.62 284 ASP A N 1
ATOM 2117 C CA . ASP A 1 284 ? -4.893 10.478 12.306 1.00 90.62 284 ASP A CA 1
ATOM 2118 C C . ASP A 1 284 ? -5.852 9.418 12.857 1.00 90.62 284 ASP A C 1
ATOM 2120 O O . ASP A 1 284 ? -6.192 9.376 14.048 1.00 90.62 284 ASP A O 1
ATOM 2124 N N . GLU A 1 285 ? -6.329 8.560 11.958 1.00 93.81 285 GLU A N 1
ATOM 2125 C CA . GLU A 1 285 ? -7.172 7.420 12.289 1.00 93.81 285 GLU A CA 1
ATOM 2126 C C . GLU A 1 285 ? -6.507 6.115 11.838 1.00 93.81 285 GLU A C 1
ATOM 2128 O O . GLU A 1 285 ? -6.024 5.979 10.715 1.00 93.81 285 GLU A O 1
ATOM 2133 N N . TYR A 1 286 ? -6.527 5.123 12.721 1.00 95.50 286 TYR A N 1
ATOM 2134 C CA . TYR A 1 286 ? -5.924 3.813 12.514 1.00 95.50 286 TYR A CA 1
ATOM 2135 C C . TYR A 1 286 ? -7.009 2.754 12.681 1.00 95.50 286 TYR A C 1
ATOM 2137 O O . TYR A 1 286 ? -7.497 2.511 13.789 1.00 95.50 286 TYR A O 1
ATOM 2145 N N . LEU A 1 287 ? -7.409 2.124 11.580 1.00 97.25 287 LEU A N 1
ATOM 2146 C CA . LEU A 1 287 ? -8.355 1.016 11.598 1.00 97.25 287 LEU A CA 1
ATOM 2147 C C . LEU A 1 287 ? -7.595 -0.314 11.609 1.00 97.25 287 LEU A C 1
ATOM 2149 O O . LEU A 1 287 ? -6.803 -0.618 10.718 1.00 97.25 287 LEU A O 1
ATOM 2153 N N . ILE A 1 288 ? -7.894 -1.126 12.620 1.00 98.12 288 ILE A N 1
ATOM 2154 C CA . ILE A 1 288 ? -7.283 -2.429 12.867 1.00 98.12 288 ILE A CA 1
ATOM 2155 C C . ILE A 1 288 ? -8.370 -3.498 12.790 1.00 98.12 288 ILE A C 1
ATOM 2157 O O . ILE A 1 288 ? -9.257 -3.543 13.646 1.00 98.12 288 ILE A O 1
ATOM 2161 N N . LEU A 1 289 ? -8.301 -4.380 11.794 1.00 97.50 289 LEU A N 1
ATOM 2162 C CA . LEU A 1 289 ? -9.243 -5.494 11.654 1.00 97.50 289 LEU A CA 1
ATOM 2163 C C . LEU A 1 289 ? -8.788 -6.696 12.489 1.00 97.50 289 LEU A C 1
ATOM 2165 O O . LEU A 1 289 ? -7.631 -7.119 12.414 1.00 97.50 289 LEU A O 1
ATOM 2169 N N . LEU A 1 290 ? -9.703 -7.281 13.258 1.00 97.94 290 LEU A N 1
ATOM 2170 C CA . LEU A 1 290 ? -9.483 -8.420 14.149 1.00 97.94 290 LEU A CA 1
ATOM 2171 C C . LEU A 1 290 ? -10.038 -9.701 13.513 1.00 97.94 290 LEU A C 1
ATOM 2173 O O . LEU A 1 290 ? -11.218 -9.789 13.190 1.00 97.94 290 LEU A O 1
ATOM 2177 N N . ASP A 1 291 ? -9.183 -10.704 13.368 1.00 95.81 291 ASP A N 1
ATOM 2178 C CA . ASP A 1 291 ? -9.516 -12.023 12.843 1.00 95.81 291 ASP A CA 1
ATOM 2179 C C . ASP A 1 291 ? -8.682 -13.086 13.593 1.00 95.81 291 ASP A C 1
ATOM 2181 O O . ASP A 1 291 ? -7.448 -13.084 13.459 1.00 95.81 291 ASP A O 1
ATOM 2185 N N . PRO A 1 292 ? -9.323 -13.923 14.439 1.00 96.94 292 PRO A N 1
ATOM 2186 C CA . PRO A 1 292 ? -10.763 -13.893 14.735 1.00 96.94 292 PRO A CA 1
ATOM 2187 C C . PRO A 1 292 ? -11.169 -12.623 15.518 1.00 96.94 292 PRO A C 1
ATOM 2189 O O . PRO A 1 292 ? -10.315 -11.998 16.146 1.00 96.94 292 PRO A O 1
ATOM 2192 N N . PRO A 1 293 ? -12.453 -12.228 15.545 1.00 97.69 293 PRO A N 1
ATOM 2193 C CA . PRO A 1 293 ? -12.928 -11.151 16.417 1.00 97.69 293 PRO A CA 1
ATOM 2194 C C . PRO A 1 293 ? -12.601 -11.395 17.901 1.00 97.69 293 PRO A C 1
ATOM 2196 O O . PRO A 1 293 ? -12.600 -12.533 18.379 1.00 97.69 293 PRO A O 1
ATOM 2199 N N . LEU A 1 294 ? -12.367 -10.321 18.661 1.00 97.00 294 LEU A N 1
ATOM 2200 C CA . LEU A 1 294 ? -12.183 -10.376 20.114 1.00 97.00 294 LEU A CA 1
ATOM 2201 C C . LEU A 1 294 ? -13.525 -10.122 20.813 1.00 97.00 294 LEU A C 1
ATOM 2203 O O . LEU A 1 294 ? -13.919 -8.983 21.068 1.00 97.00 294 LEU A O 1
ATOM 2207 N N . GLY A 1 295 ? -14.255 -11.202 21.101 1.00 95.00 295 GLY A N 1
ATOM 2208 C CA . GLY A 1 295 ? -15.631 -11.115 21.594 1.00 95.00 295 GLY A CA 1
ATOM 2209 C C . GLY A 1 295 ? -16.570 -10.604 20.498 1.00 95.00 295 GLY A C 1
ATOM 2210 O O . GLY A 1 295 ? -16.622 -11.182 19.418 1.00 95.00 295 GLY A O 1
ATOM 2211 N N . ALA A 1 296 ? -17.306 -9.522 20.767 1.00 96.12 296 ALA A N 1
ATOM 2212 C CA . ALA A 1 296 ? -18.163 -8.866 19.770 1.00 96.12 296 ALA A CA 1
ATOM 2213 C C . ALA A 1 296 ? -17.409 -7.862 18.872 1.00 96.12 296 ALA A C 1
ATOM 2215 O O . ALA A 1 296 ? -17.990 -7.323 17.931 1.00 96.12 296 ALA A O 1
ATOM 2216 N N . THR A 1 297 ? -16.132 -7.599 19.162 1.00 98.00 297 THR A N 1
ATOM 2217 C CA . THR A 1 297 ? -15.319 -6.604 18.457 1.00 98.00 297 THR A CA 1
ATOM 2218 C C . THR A 1 297 ? -14.598 -7.252 17.281 1.00 98.00 297 THR A C 1
ATOM 2220 O O . THR A 1 297 ? -13.714 -8.085 17.481 1.00 98.00 297 THR A O 1
ATOM 2223 N N . ALA A 1 298 ? -14.940 -6.847 16.061 1.00 98.12 298 ALA A N 1
ATOM 2224 C CA . ALA A 1 298 ? -14.275 -7.280 14.833 1.00 98.12 298 ALA A CA 1
ATOM 2225 C C . ALA A 1 298 ? -13.250 -6.260 14.317 1.00 98.12 298 ALA A C 1
ATOM 2227 O O . ALA A 1 298 ? -12.387 -6.620 13.525 1.00 98.12 298 ALA A O 1
ATOM 2228 N N . ALA A 1 299 ? -13.308 -5.004 14.762 1.00 98.44 299 ALA A N 1
ATOM 2229 C CA . ALA A 1 299 ? -12.282 -4.015 14.457 1.00 98.44 299 ALA A CA 1
ATOM 2230 C C . ALA A 1 299 ? -12.172 -2.940 15.545 1.00 98.44 299 ALA A C 1
ATOM 2232 O O . ALA A 1 299 ? -13.107 -2.715 16.318 1.00 98.44 299 ALA A O 1
ATOM 2233 N N . LEU A 1 300 ? -11.025 -2.266 15.587 1.00 98.50 300 LEU A N 1
ATOM 2234 C CA . LEU A 1 300 ? -10.803 -1.057 16.376 1.00 98.50 300 LEU A CA 1
ATOM 2235 C C . LEU A 1 300 ? -10.500 0.105 15.436 1.00 98.50 300 LEU A C 1
ATOM 2237 O O . LEU A 1 300 ? -9.660 -0.039 14.554 1.00 98.50 300 LEU A O 1
ATOM 2241 N N . LEU A 1 301 ? -11.144 1.249 15.650 1.00 98.31 301 LEU A N 1
ATOM 2242 C CA . LEU A 1 301 ? -10.743 2.523 15.058 1.00 98.31 301 LEU A CA 1
ATOM 2243 C C . LEU A 1 301 ? -10.113 3.370 16.160 1.00 98.31 301 LEU A C 1
ATOM 2245 O O . LEU A 1 301 ? -10.819 3.864 17.042 1.00 98.31 301 LEU A O 1
ATOM 2249 N N . VAL A 1 302 ? -8.792 3.483 16.132 1.00 97.75 302 VAL A N 1
ATOM 2250 C CA . VAL A 1 302 ? -8.006 4.298 17.058 1.00 97.75 302 VAL A CA 1
ATOM 2251 C C . VAL A 1 302 ? -7.832 5.675 16.443 1.00 97.75 302 VAL A C 1
ATOM 2253 O O . VAL A 1 302 ? -7.448 5.786 15.285 1.00 97.75 302 VAL A O 1
ATOM 2256 N N . LYS A 1 303 ? -8.135 6.718 17.206 1.00 96.19 303 LYS A N 1
ATOM 2257 C CA . LYS A 1 303 ? -8.055 8.106 16.768 1.00 96.19 303 LYS A CA 1
ATOM 2258 C C . LYS A 1 303 ? -7.106 8.878 17.659 1.00 96.19 303 LYS A C 1
ATOM 2260 O O . LYS A 1 303 ? -7.262 8.870 18.886 1.00 96.19 303 LYS A O 1
ATOM 2265 N N . GLU A 1 304 ? -6.161 9.546 17.022 1.00 94.00 304 GLU A N 1
ATOM 2266 C CA . GLU A 1 304 ? -5.194 10.415 17.674 1.00 94.00 304 GLU A CA 1
ATOM 2267 C C . GLU A 1 304 ? -5.892 11.569 18.430 1.00 94.00 304 GLU A C 1
ATOM 2269 O O . GLU A 1 304 ? -6.961 12.037 18.010 1.00 94.00 304 GLU A O 1
ATOM 2274 N N . PRO A 1 305 ? -5.330 12.042 19.561 1.00 92.94 305 PRO A N 1
ATOM 2275 C CA . PRO A 1 305 ? -5.764 13.277 20.194 1.00 92.94 305 PRO A CA 1
ATOM 2276 C C . PRO A 1 305 ? -5.695 14.469 19.217 1.00 92.94 305 PRO A C 1
ATOM 2278 O O . PRO A 1 305 ? -4.616 14.844 18.769 1.00 92.94 305 PRO A O 1
ATOM 2281 N N . PRO A 1 306 ? -6.814 15.148 18.924 1.00 90.00 306 PRO A N 1
ATOM 2282 C CA . PRO A 1 306 ? -6.801 16.334 18.067 1.00 90.00 306 PRO A CA 1
ATOM 2283 C C . PRO A 1 306 ? -5.960 17.475 18.667 1.00 90.00 306 PRO A C 1
ATOM 2285 O O . PRO A 1 306 ? -6.356 18.076 19.678 1.00 90.00 306 PRO A O 1
ATOM 2288 N N . LEU A 1 307 ? -4.870 17.827 17.972 1.00 85.31 307 LEU A N 1
ATOM 2289 C CA . LEU A 1 307 ? -3.800 18.746 18.396 1.00 85.31 307 LEU A CA 1
ATOM 2290 C C . LEU A 1 307 ? -4.293 20.045 19.059 1.00 85.31 307 LEU A C 1
ATOM 2292 O O . LEU A 1 307 ? -3.761 20.479 20.078 1.00 85.31 307 LEU A O 1
ATOM 2296 N N . PHE A 1 308 ? -5.336 20.670 18.508 1.00 85.75 308 PHE A N 1
ATOM 2297 C CA . PHE A 1 308 ? -5.791 22.000 18.939 1.00 85.75 308 PHE A CA 1
ATOM 2298 C C . PHE A 1 308 ? -6.940 22.002 19.949 1.00 85.75 308 PHE A C 1
ATOM 2300 O O . PHE A 1 308 ? -7.320 23.067 20.432 1.00 85.75 308 PHE A O 1
ATOM 2307 N N . SER A 1 309 ? -7.544 20.851 20.253 1.00 86.06 309 SER A N 1
ATOM 2308 C CA . SER A 1 309 ? -8.772 20.837 21.064 1.00 86.06 309 SER A CA 1
ATOM 2309 C C . SER A 1 309 ? -8.557 20.459 22.529 1.00 86.06 309 SER A C 1
ATOM 2311 O O . SER A 1 309 ? -9.473 20.623 23.334 1.00 86.06 309 SER A O 1
ATOM 2313 N N . GLY A 1 310 ? -7.384 19.913 22.872 1.00 86.69 310 GLY A N 1
ATOM 2314 C CA . GLY A 1 310 ? -7.097 19.376 24.206 1.00 86.69 310 GLY A CA 1
ATOM 2315 C C . GLY A 1 310 ? -7.948 18.159 24.594 1.00 86.69 310 GLY A C 1
ATOM 2316 O O . GLY A 1 310 ? -7.907 17.727 25.745 1.00 86.69 310 GLY A O 1
ATOM 2317 N N . LYS A 1 311 ? -8.743 17.610 23.665 1.00 92.69 311 LYS A N 1
ATOM 2318 C CA . LYS A 1 311 ? -9.486 16.365 23.879 1.00 92.69 311 LYS A CA 1
ATOM 2319 C C . LYS A 1 311 ? -8.522 15.175 23.839 1.00 92.69 311 LYS A C 1
ATOM 2321 O O . LYS A 1 311 ? -7.581 15.202 23.047 1.00 92.69 311 LYS A O 1
ATOM 2326 N N . PRO A 1 312 ? -8.759 14.131 24.652 1.00 93.88 312 PRO A N 1
ATOM 2327 C CA . PRO A 1 312 ? -7.996 12.896 24.539 1.00 93.88 312 PRO A CA 1
ATOM 2328 C C . PRO A 1 312 ? -8.264 12.223 23.188 1.00 93.88 312 PRO A C 1
ATOM 2330 O O . PRO A 1 312 ? -9.288 12.484 22.548 1.00 93.88 312 PRO A O 1
ATOM 2333 N N . GLY A 1 313 ? -7.370 11.317 22.799 1.00 95.88 313 GLY A N 1
ATOM 2334 C CA . GLY A 1 313 ? -7.641 10.372 21.720 1.00 95.88 313 GLY A CA 1
ATOM 2335 C C . GLY A 1 313 ? -8.809 9.457 22.089 1.00 95.88 313 GLY A C 1
ATOM 2336 O O . GLY A 1 313 ? -9.232 9.390 23.249 1.00 95.88 313 GLY A O 1
ATOM 2337 N N . GLU A 1 314 ? -9.334 8.730 21.113 1.00 97.31 314 GLU A N 1
ATOM 2338 C CA . GLU A 1 314 ? -10.433 7.792 21.341 1.00 97.31 314 GLU A CA 1
ATOM 2339 C C . GLU A 1 314 ? -10.223 6.476 20.599 1.00 97.31 314 GLU A C 1
ATOM 2341 O O . GLU A 1 314 ? -9.644 6.437 19.519 1.00 97.31 314 GLU A O 1
ATOM 2346 N N . VAL A 1 315 ? -10.726 5.383 21.167 1.00 98.31 315 VAL A N 1
ATOM 2347 C CA . VAL A 1 315 ? -10.880 4.108 20.466 1.00 98.31 315 VAL A CA 1
ATOM 2348 C C . VAL A 1 315 ? -12.360 3.815 20.296 1.00 98.31 315 VAL A C 1
ATOM 2350 O O . VAL A 1 315 ? -13.149 3.916 21.241 1.00 98.31 315 VAL A O 1
ATOM 2353 N N . ARG A 1 316 ? -12.745 3.434 19.081 1.00 98.38 316 ARG A N 1
ATOM 2354 C CA . ARG A 1 316 ? -14.081 2.932 18.769 1.00 98.38 316 ARG A CA 1
ATOM 2355 C C . ARG A 1 316 ? -14.003 1.442 18.486 1.00 98.38 316 ARG A C 1
ATOM 2357 O O . ARG A 1 316 ? -13.204 1.003 17.664 1.00 98.38 316 ARG A O 1
ATOM 2364 N N . TYR A 1 317 ? -14.862 0.682 19.145 1.00 98.50 317 TYR A N 1
ATOM 2365 C CA . TYR A 1 317 ? -14.995 -0.756 18.957 1.00 98.50 317 TYR A CA 1
ATOM 2366 C C . TYR A 1 317 ? -16.076 -0.994 17.915 1.00 98.50 317 TYR A C 1
ATOM 2368 O O . TYR A 1 317 ? -17.193 -0.483 18.042 1.00 98.50 317 TYR A O 1
ATOM 2376 N N . LEU A 1 318 ? -15.738 -1.754 16.885 1.00 98.62 318 LEU A N 1
ATOM 2377 C CA . LEU A 1 318 ? -16.590 -1.994 15.733 1.00 98.62 318 LEU A CA 1
ATOM 2378 C C . LEU A 1 318 ? -17.021 -3.464 15.701 1.00 98.62 318 LEU A C 1
ATOM 2380 O O . LEU A 1 318 ? -16.205 -4.353 15.954 1.00 98.62 318 LEU A O 1
ATOM 2384 N N . ASP A 1 319 ? -18.292 -3.722 15.398 1.00 98.12 319 ASP A N 1
ATOM 2385 C CA . ASP A 1 319 ? -18.794 -5.080 15.150 1.00 98.12 319 ASP A CA 1
ATOM 2386 C C . ASP A 1 319 ? -18.385 -5.604 13.758 1.00 98.12 319 ASP A C 1
ATOM 2388 O O . ASP A 1 319 ? -17.690 -4.933 12.995 1.00 98.12 319 ASP A O 1
ATOM 2392 N N . ALA A 1 320 ? -18.819 -6.817 13.402 1.00 96.88 320 ALA A N 1
ATOM 2393 C CA . ALA A 1 320 ? -18.530 -7.422 12.097 1.00 96.88 320 ALA A CA 1
ATOM 2394 C C . ALA A 1 320 ? -19.147 -6.665 10.902 1.00 96.88 320 ALA A C 1
ATOM 2396 O O . ALA A 1 320 ? -18.702 -6.840 9.773 1.00 96.88 320 ALA A O 1
ATOM 2397 N N . ALA A 1 321 ? -20.155 -5.819 11.139 1.00 96.69 321 ALA A N 1
ATOM 2398 C CA . ALA A 1 321 ? -20.717 -4.910 10.141 1.00 96.69 321 ALA A CA 1
ATOM 2399 C C . ALA A 1 321 ? -20.031 -3.530 10.163 1.00 96.69 321 ALA A C 1
ATOM 2401 O O . ALA A 1 321 ? -20.523 -2.583 9.547 1.00 96.69 321 ALA A O 1
ATOM 2402 N N . LEU A 1 322 ? -18.917 -3.418 10.895 1.00 97.06 322 LEU A N 1
ATOM 2403 C CA . LEU A 1 322 ? -18.124 -2.217 11.114 1.00 97.06 322 LEU A CA 1
ATOM 2404 C C . LEU A 1 322 ? -18.931 -1.051 11.710 1.00 97.06 322 LEU A C 1
ATOM 2406 O O . LEU A 1 322 ? -18.657 0.122 11.443 1.00 97.06 322 LEU A O 1
ATOM 2410 N N . LYS A 1 323 ? -19.933 -1.363 12.539 1.00 97.81 323 LYS A N 1
ATOM 2411 C CA . LYS A 1 323 ? -20.706 -0.373 13.297 1.00 97.81 323 LYS A CA 1
ATOM 2412 C C . LYS A 1 323 ? -20.105 -0.172 14.677 1.00 97.81 323 LYS A C 1
ATOM 2414 O O . LYS A 1 323 ? -19.735 -1.130 15.350 1.00 97.81 323 LYS A O 1
ATOM 2419 N N . VAL A 1 324 ? -20.065 1.083 15.121 1.00 98.31 324 VAL A N 1
ATOM 2420 C CA . VAL A 1 324 ? -19.591 1.443 16.462 1.00 98.31 324 VAL A CA 1
ATOM 2421 C C . VAL A 1 324 ? -20.527 0.860 17.515 1.00 98.31 324 VAL A C 1
ATOM 2423 O O . VAL A 1 324 ? -21.711 1.189 17.554 1.00 98.31 324 VAL A O 1
ATOM 2426 N N . THR A 1 325 ? -19.978 0.023 18.388 1.00 98.38 325 THR A N 1
ATOM 2427 C CA . THR A 1 325 ? -20.683 -0.560 19.539 1.00 98.38 325 THR A CA 1
ATOM 2428 C C . THR A 1 325 ? -20.296 0.112 20.851 1.00 98.38 325 THR A C 1
ATOM 2430 O O . THR A 1 325 ? -21.084 0.132 21.796 1.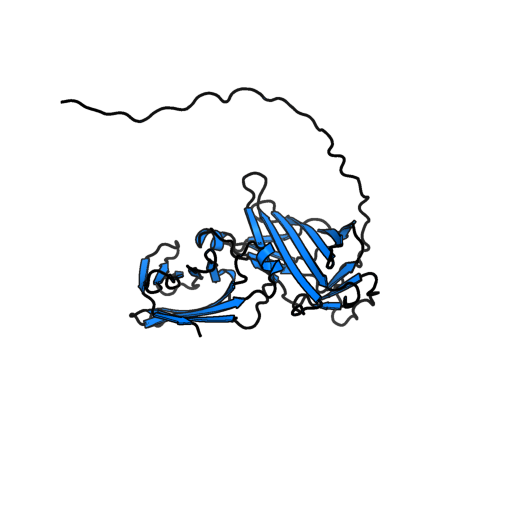00 98.38 325 THR A O 1
ATOM 2433 N N . LYS A 1 326 ? -19.088 0.679 20.913 1.00 98.06 326 LYS A N 1
ATOM 2434 C CA . LYS A 1 326 ? -18.517 1.311 22.102 1.00 98.06 326 LYS A CA 1
ATOM 2435 C C . LYS A 1 326 ? -17.479 2.352 21.684 1.00 98.06 326 LYS A C 1
ATOM 2437 O O . LYS A 1 326 ? -16.766 2.143 20.705 1.00 98.06 326 LYS A O 1
ATOM 2442 N N . THR A 1 327 ? -17.366 3.425 22.461 1.00 98.25 327 THR A N 1
ATOM 2443 C CA . THR A 1 327 ? -16.300 4.429 22.341 1.00 98.25 327 THR A CA 1
ATOM 2444 C C . THR A 1 327 ? -15.684 4.659 23.713 1.00 98.25 327 THR A C 1
ATOM 2446 O O . THR A 1 327 ? -16.417 4.804 24.691 1.00 98.25 327 THR A O 1
ATOM 2449 N N . GLU A 1 328 ? -14.357 4.711 23.790 1.00 98.00 328 GLU A N 1
ATOM 2450 C CA . GLU A 1 328 ? -13.624 5.052 25.011 1.00 98.00 328 GLU A CA 1
ATOM 2451 C C . GLU A 1 328 ? -12.535 6.083 24.733 1.00 98.00 328 GLU A C 1
ATOM 2453 O O . GLU A 1 328 ? -11.945 6.102 23.656 1.00 98.00 328 GLU A O 1
ATOM 2458 N N . ALA A 1 329 ? -12.251 6.920 25.731 1.00 97.81 329 ALA A N 1
ATOM 2459 C CA . ALA A 1 329 ? -11.097 7.806 25.700 1.00 97.81 329 ALA A CA 1
ATOM 2460 C C . ALA A 1 329 ? -9.797 7.010 25.899 1.00 97.81 329 ALA A C 1
ATOM 2462 O O . ALA A 1 329 ? -9.757 6.044 26.669 1.00 97.81 329 ALA A O 1
ATOM 2463 N N . LEU A 1 330 ? -8.734 7.461 25.240 1.00 97.19 330 LEU A N 1
ATOM 2464 C CA . LEU A 1 330 ? -7.395 6.894 25.317 1.00 97.19 330 LEU A CA 1
ATOM 2465 C C . LEU A 1 330 ? -6.449 7.828 26.073 1.00 97.19 330 LEU A C 1
ATOM 2467 O O . LEU A 1 330 ? -6.432 9.039 25.851 1.00 97.19 330 LEU A O 1
ATOM 2471 N N . SER A 1 331 ? -5.591 7.248 26.909 1.00 96.25 331 SER A N 1
ATOM 2472 C CA . SER A 1 331 ? -4.266 7.823 27.136 1.00 96.25 331 SER A CA 1
ATOM 2473 C C . SER A 1 331 ? -3.440 7.631 25.866 1.00 96.25 331 SER A C 1
ATOM 2475 O O . SER A 1 331 ? -3.488 6.540 25.301 1.00 96.25 331 SER A O 1
ATOM 2477 N N . TRP A 1 332 ? -2.656 8.626 25.467 1.00 96.06 332 TRP A N 1
ATOM 2478 C CA . TRP A 1 332 ? -1.832 8.584 24.259 1.00 96.06 332 TRP A CA 1
ATOM 2479 C C . TRP A 1 332 ? -0.368 8.833 24.603 1.00 96.06 332 TRP A C 1
ATOM 2481 O O . TRP A 1 332 ? -0.072 9.714 25.415 1.00 96.06 332 TRP A O 1
ATOM 2491 N N . LYS A 1 333 ? 0.533 8.048 24.016 1.00 95.56 333 LYS A N 1
ATOM 2492 C CA . LYS A 1 333 ? 1.973 8.210 24.180 1.00 95.56 333 LYS A CA 1
ATOM 2493 C C . LYS A 1 333 ? 2.701 7.823 22.897 1.00 95.56 333 LYS A C 1
ATOM 2495 O O . LYS A 1 333 ? 2.643 6.668 22.491 1.00 95.56 333 LYS A O 1
ATOM 2500 N N . GLU A 1 334 ? 3.441 8.768 22.344 1.00 92.12 334 GLU A N 1
ATOM 2501 C CA . GLU A 1 334 ? 4.394 8.553 21.252 1.00 92.12 334 GLU A CA 1
ATOM 2502 C C . GLU A 1 334 ? 5.774 8.282 21.864 1.00 92.12 334 GLU A C 1
ATOM 2504 O O . GLU A 1 334 ? 6.137 8.889 22.883 1.00 92.12 334 GLU A O 1
ATOM 2509 N N . LEU A 1 335 ? 6.496 7.300 21.321 1.00 89.94 335 LEU A N 1
ATOM 2510 C CA . LEU A 1 335 ? 7.801 6.842 21.813 1.00 89.94 335 LEU A CA 1
ATOM 2511 C C . LEU A 1 335 ? 8.934 7.221 20.868 1.00 89.94 335 LEU A C 1
ATOM 2513 O O . LEU A 1 335 ? 8.766 7.022 19.647 1.00 89.94 335 LEU A O 1
#

Sequence (335 aa):
MKMLETRRLLLSLLVALTLVACSDDNAAVHDAGVVDARSSDLVAPKDGAPLPDIDPAKAMLVTIPSGAALCSGFAEGRTWQEELALVGQVQLAAPALILPREEGVAKVPHFVGAVEHSPERQRFTPSGKGAQREAEKQRFGWRYVYTMALAGPVQPAALTVTVTIRGEPTSYPASVSLHTASTKEFGISASAELRLGSGATEIVQRYGLCELGAPEETIEASTAGGDKVRLEVGVGPWFESCFAAGETACLFLTRAEVSVGQAKQVITDRFRLIYVGGHHNWNDEYLILLDPPLGATAALLVKEPPLFSGKPGEVRYLDAALKVTKTEALSWKEL

Radius of gyration: 24.54 Å; chains: 1; bounding box: 84×50×68 Å

Secondary structure (DSSP, 8-state):
----------------------------------EE--TTSEE---TTPPPPP--TTTEEEEE--TT-EEEEPP-TT--HHHHHHH-EEEEE--SEEEEES--EEEEE---EEEEEETTTTEEEEE-SS-EEEEEEEETTEEEEEEEEEEE-SSS-EEEEEEEEEEE-TT---SEEETTS---SSEEEEEEEEEEESSGGG-EEEEEEES---S-SEEEEEEETTS-EEEEEEEEPS-HHHHHHHT-SS-EEEEEEEEEETTEEEEE--GGGEEEE--GGGSS-EEEEEEEEEETTEEEEEEE---TTT-PPEEEEEE-TT--EEEEEEEEEEE-